Protein AF-A0A970H1U5-F1 (afdb_monomer_lite)

Foldseek 3Di:
DDQFDWDWDDDPFFTKIKFWFQDPPDQRIDIDIDTFGDPPPDDPVDDWDWDWDDPLQKIWIDIRNATFKMKGFADWDFDDDDSPPDPDGFIARQWMFIAGSVGHTPDIGRGGGHGRPDDDDDDDDDPDDDDDDDDDDDDDDDDDDDPDPDDDDDDDPDDDDDDDDDDDDDDDDDDDDDDPPVVVVVVVVVVVVVVVVVVVVVVVVVVVVD

Sequence (210 aa):
QGSSGIMVMPRADALRVAIKTYETDGINIGHRYYDFPYPEGFDISKFFNLKFVDDGEKVEIYLNNEKVSTITMSDPGTYDEELVFEEENYTYFKTAIIHDAEGNEMLKVENSRLNPESSQLAIGIRNKAVNIDNLAFTYEFEPTPTPDPTPTPSPTEEVKETEKPAATTALKSDDSGNSNLGIIIGIIAAGVVVCAAIIVLAVRATKKNQ

pLDDT: mean 77.61, std 20.7, range [29.91, 98.88]

Secondary structure (DSSP, 8-state):
--SSSEEEEE-SSEEEEEEEE--SSSSS-EEEEEEEEPPTT--TTS---EEEEE-SSEEEEEETTEEEEEEEEEEEE--SS--TT--S---EEEEEEEE-TT--EEEEESSB-B-SS--------SSS-----------PPPPPPPPPPPPPPPPPPP-PPPPPPPP------------TTHHHHHHHHHHHHHHHHHHHHHHHHHTT--

Structure (mmCIF, N/CA/C/O backbone):
data_AF-A0A970H1U5-F1
#
_entry.id   AF-A0A970H1U5-F1
#
loop_
_atom_site.group_PDB
_atom_site.id
_atom_site.type_symbol
_atom_site.label_atom_id
_atom_site.label_alt_id
_atom_site.label_comp_id
_atom_site.label_asym_id
_atom_site.label_entity_id
_atom_site.label_seq_id
_atom_site.pdbx_PDB_ins_code
_atom_site.Cartn_x
_atom_site.Cartn_y
_atom_site.Cartn_z
_atom_site.occupancy
_atom_site.B_iso_or_equiv
_atom_site.auth_seq_id
_atom_site.auth_comp_id
_atom_site.auth_asym_id
_atom_site.auth_atom_id
_atom_site.pdbx_PDB_model_num
ATOM 1 N N . GLN A 1 1 ? -9.003 -4.527 -13.555 1.00 40.72 1 GLN A N 1
ATOM 2 C CA . GLN A 1 1 ? -8.142 -3.330 -13.490 1.00 40.72 1 GLN A CA 1
ATOM 3 C C . GLN A 1 1 ? -7.328 -3.390 -12.210 1.00 40.72 1 GLN A C 1
ATOM 5 O O . GLN A 1 1 ? -7.874 -3.810 -11.194 1.00 40.72 1 GLN A O 1
ATOM 10 N N . GLY A 1 2 ? -6.036 -3.066 -12.305 1.00 59.41 2 GLY A N 1
ATOM 11 C CA . GLY A 1 2 ? -5.035 -3.168 -11.237 1.00 59.41 2 GLY A CA 1
ATOM 12 C C . GLY A 1 2 ? -3.911 -4.157 -11.573 1.00 59.41 2 GLY A C 1
ATOM 13 O O . GLY A 1 2 ? -3.784 -5.169 -10.880 1.00 59.41 2 GLY A O 1
ATOM 14 N N . SER A 1 3 ? -3.156 -3.911 -12.655 1.00 75.81 3 SER A N 1
ATOM 15 C CA . SER A 1 3 ? -1.947 -4.682 -13.014 1.00 75.81 3 SER A CA 1
ATOM 16 C C . SER A 1 3 ? -0.726 -4.312 -12.160 1.00 75.81 3 SER A C 1
ATOM 18 O O . SER A 1 3 ? 0.205 -5.103 -12.054 1.00 75.81 3 SER A O 1
ATOM 20 N N . SER A 1 4 ? -0.765 -3.155 -11.493 1.00 87.94 4 SER A N 1
ATOM 21 C CA . SER A 1 4 ? 0.304 -2.586 -10.669 1.00 87.94 4 SER A CA 1
ATOM 22 C C . SER A 1 4 ? -0.274 -1.965 -9.392 1.00 87.94 4 SER A C 1
ATOM 24 O O . SER A 1 4 ? -1.443 -1.566 -9.382 1.00 87.94 4 SER A O 1
ATOM 26 N N . GLY A 1 5 ? 0.520 -1.898 -8.322 1.00 92.62 5 GLY A N 1
ATOM 27 C CA . GLY A 1 5 ? 0.224 -1.102 -7.129 1.00 92.62 5 GLY A CA 1
ATOM 28 C C . GLY A 1 5 ? 0.228 -1.849 -5.792 1.00 92.62 5 GLY A C 1
ATOM 29 O O . GLY A 1 5 ? 0.443 -3.062 -5.700 1.00 92.62 5 GLY A O 1
ATOM 30 N N . ILE A 1 6 ? -0.029 -1.079 -4.737 1.00 95.50 6 ILE A N 1
ATOM 31 C CA . ILE A 1 6 ? -0.202 -1.549 -3.361 1.00 95.50 6 ILE A CA 1
ATOM 32 C C . ILE A 1 6 ? -1.699 -1.749 -3.112 1.00 95.50 6 ILE A C 1
ATOM 34 O O . ILE A 1 6 ? -2.525 -0.917 -3.485 1.00 95.50 6 ILE A O 1
ATOM 38 N N . MET A 1 7 ? -2.067 -2.854 -2.471 1.00 95.19 7 MET A N 1
ATOM 39 C CA . MET A 1 7 ? -3.437 -3.109 -2.033 1.00 95.19 7 MET A CA 1
ATOM 40 C C . MET A 1 7 ? -3.479 -3.199 -0.514 1.00 95.19 7 MET A C 1
ATOM 42 O O . MET A 1 7 ? -2.758 -3.995 0.084 1.00 95.19 7 MET A O 1
ATOM 46 N N . VAL A 1 8 ? -4.394 -2.452 0.097 1.00 96.38 8 VAL A N 1
ATOM 47 C CA . VAL A 1 8 ? -4.716 -2.590 1.518 1.00 96.38 8 VAL A CA 1
ATOM 48 C C . VAL A 1 8 ? -6.142 -3.093 1.656 1.00 96.38 8 VAL A C 1
ATOM 50 O O . VAL A 1 8 ? -7.074 -2.515 1.099 1.00 96.38 8 VAL A O 1
ATOM 53 N N . MET A 1 9 ? -6.313 -4.206 2.366 1.00 94.50 9 MET A N 1
ATOM 54 C CA . MET A 1 9 ? -7.595 -4.892 2.494 1.00 94.50 9 MET A CA 1
ATOM 55 C C . MET A 1 9 ? -7.898 -5.152 3.970 1.00 94.50 9 MET A C 1
ATOM 57 O O . MET A 1 9 ? -7.266 -6.019 4.577 1.00 94.50 9 MET A O 1
ATOM 61 N N . PRO A 1 10 ? -8.886 -4.457 4.553 1.00 93.50 10 PRO A N 1
ATOM 62 C CA . PRO A 1 10 ? -9.389 -4.811 5.870 1.00 93.50 10 PRO A CA 1
ATOM 63 C C . PRO A 1 10 ? -9.989 -6.228 5.865 1.00 93.50 10 PRO A C 1
ATOM 65 O O . PRO A 1 10 ? -10.765 -6.589 4.971 1.00 93.50 10 PRO A O 1
ATOM 68 N N . ARG A 1 11 ? -9.608 -7.050 6.846 1.00 92.62 11 ARG A N 1
ATOM 69 C CA . ARG A 1 11 ? -10.098 -8.420 7.071 1.00 92.62 11 ARG A CA 1
ATOM 70 C C . ARG A 1 11 ? -10.862 -8.470 8.397 1.00 92.62 11 ARG A C 1
ATOM 72 O O . ARG A 1 11 ? -11.074 -7.453 9.040 1.00 92.62 11 ARG A O 1
ATOM 79 N N . ALA A 1 12 ? -11.329 -9.650 8.797 1.00 91.38 12 ALA A N 1
ATOM 80 C CA . ALA A 1 12 ? -12.023 -9.788 10.078 1.00 91.38 12 ALA A CA 1
ATOM 81 C C . ALA A 1 12 ? -11.082 -9.575 11.280 1.00 91.38 12 ALA A C 1
ATOM 83 O O . ALA A 1 12 ? -11.519 -9.104 12.322 1.00 91.38 12 ALA A O 1
ATOM 84 N N . ASP A 1 13 ? -9.808 -9.922 11.116 1.00 93.69 13 ASP A N 1
ATOM 85 C CA . ASP A 1 13 ? -8.810 -10.077 12.175 1.00 93.69 13 ASP A CA 1
ATOM 86 C C . ASP A 1 13 ? -7.493 -9.327 11.908 1.00 93.69 13 ASP A C 1
ATOM 88 O O . ASP A 1 13 ? -6.654 -9.229 12.801 1.00 93.69 13 ASP A O 1
ATOM 92 N N . ALA A 1 14 ? -7.311 -8.782 10.704 1.00 97.12 14 ALA A N 1
ATOM 93 C CA . ALA A 1 14 ? -6.067 -8.146 10.290 1.00 97.12 14 ALA A CA 1
ATOM 94 C C . ALA A 1 14 ? -6.268 -7.079 9.206 1.00 97.12 14 ALA A C 1
ATOM 96 O O . ALA A 1 14 ? -7.221 -7.118 8.423 1.00 97.12 14 ALA A O 1
ATOM 97 N N . LEU A 1 15 ? -5.310 -6.163 9.093 1.00 97.69 15 LEU A N 1
ATOM 98 C CA . LEU A 1 15 ? -5.137 -5.323 7.917 1.00 97.69 15 LEU A CA 1
ATOM 99 C C . LEU A 1 15 ? -4.144 -6.002 6.969 1.00 97.69 15 LEU A C 1
ATOM 101 O O . LEU A 1 15 ? -2.948 -6.072 7.251 1.00 97.69 15 LEU A O 1
ATOM 105 N N . ARG A 1 16 ? -4.625 -6.496 5.826 1.00 98.25 16 ARG A N 1
ATOM 106 C CA . ARG A 1 16 ? -3.741 -7.052 4.798 1.00 98.25 16 ARG A CA 1
ATOM 107 C C . ARG A 1 16 ? -3.084 -5.929 4.018 1.00 98.25 16 ARG A C 1
ATOM 109 O O . ARG A 1 16 ? -3.795 -5.121 3.422 1.00 98.25 16 ARG A O 1
ATOM 116 N N . VAL A 1 17 ? -1.762 -5.958 3.929 1.00 98.50 17 VAL A N 1
ATOM 117 C CA . VAL A 1 17 ? -0.973 -5.118 3.024 1.00 98.50 17 VAL A CA 1
ATOM 118 C C . VAL A 1 17 ? -0.359 -6.025 1.968 1.00 98.50 17 VAL A C 1
ATOM 120 O O . VAL A 1 17 ? 0.332 -6.990 2.291 1.00 98.50 17 VAL A O 1
ATOM 123 N N . ALA A 1 18 ? -0.658 -5.763 0.699 1.00 97.69 18 ALA A N 1
ATOM 124 C CA . ALA A 1 18 ? -0.257 -6.604 -0.416 1.00 97.69 18 ALA A CA 1
ATOM 125 C C . ALA A 1 18 ? 0.428 -5.796 -1.518 1.00 97.69 18 ALA A C 1
ATOM 127 O O . ALA A 1 18 ? -0.025 -4.713 -1.883 1.00 97.69 18 ALA A O 1
ATOM 128 N N . ILE A 1 19 ? 1.477 -6.373 -2.091 1.00 97.31 19 ILE A N 1
ATOM 129 C CA . ILE A 1 19 ? 2.224 -5.841 -3.227 1.00 97.31 19 ILE A CA 1
ATOM 130 C C . ILE A 1 19 ? 1.846 -6.650 -4.462 1.00 97.31 19 ILE A C 1
ATOM 132 O O . ILE A 1 19 ? 1.887 -7.884 -4.428 1.00 97.31 19 ILE A O 1
ATOM 136 N N . LYS A 1 20 ? 1.458 -5.978 -5.550 1.00 93.88 20 LYS A N 1
ATOM 137 C CA . LYS A 1 20 ? 1.287 -6.633 -6.852 1.00 93.88 20 LYS A CA 1
ATOM 138 C C . LYS A 1 20 ? 2.616 -7.189 -7.335 1.00 93.88 20 LYS A C 1
ATOM 140 O O . LYS A 1 20 ? 3.643 -6.529 -7.213 1.00 93.88 20 LYS A O 1
ATOM 145 N N . THR A 1 21 ? 2.585 -8.388 -7.899 1.00 93.00 21 THR A N 1
ATOM 146 C CA . THR A 1 21 ? 3.780 -9.061 -8.410 1.00 93.00 21 THR A CA 1
ATOM 147 C C . THR A 1 21 ? 3.634 -9.412 -9.874 1.00 93.00 21 THR A C 1
ATOM 149 O O . THR A 1 21 ? 2.523 -9.590 -10.380 1.00 93.00 21 THR A O 1
ATOM 152 N N . TYR A 1 22 ? 4.772 -9.504 -10.547 1.00 90.06 22 TYR A N 1
ATOM 153 C CA . TYR A 1 22 ? 4.886 -10.120 -11.853 1.00 90.06 22 TYR A CA 1
ATOM 154 C C . TYR A 1 22 ? 5.128 -11.616 -11.655 1.00 90.06 22 TYR A C 1
ATOM 156 O O . TYR A 1 22 ? 6.114 -12.009 -11.035 1.00 90.06 22 TYR A O 1
ATOM 164 N N . GLU A 1 23 ? 4.236 -12.452 -12.166 1.00 85.38 23 GLU A N 1
ATOM 165 C CA . GLU A 1 23 ? 4.407 -13.910 -12.177 1.00 85.38 23 GLU A CA 1
ATOM 166 C C . GLU A 1 23 ? 4.409 -14.371 -13.638 1.00 85.38 23 GLU A C 1
ATOM 168 O O . GLU A 1 23 ? 3.878 -13.670 -14.487 1.00 85.38 23 GLU A O 1
ATOM 173 N N . THR A 1 24 ? 4.997 -15.514 -13.966 1.00 75.56 24 THR A N 1
ATOM 174 C CA . THR A 1 24 ? 5.024 -16.023 -15.353 1.00 75.56 24 THR A CA 1
ATOM 175 C C . THR A 1 24 ? 3.870 -16.989 -15.661 1.00 75.56 24 THR A C 1
ATOM 177 O O . THR A 1 24 ? 3.832 -17.605 -16.726 1.00 75.56 24 THR A O 1
ATOM 180 N N . ASP A 1 25 ? 2.909 -17.157 -14.742 1.00 61.12 25 ASP A N 1
ATOM 181 C CA . ASP A 1 25 ? 1.779 -18.080 -14.863 1.00 61.12 25 ASP A CA 1
ATOM 182 C C . ASP A 1 25 ? 0.444 -17.371 -15.190 1.00 61.12 25 ASP A C 1
ATOM 184 O O . ASP A 1 25 ? -0.305 -16.894 -14.338 1.00 61.12 25 ASP A O 1
ATOM 188 N N . GLY A 1 26 ? 0.072 -17.355 -16.473 1.00 62.28 26 GLY A N 1
ATOM 189 C CA . GLY A 1 26 ? -1.267 -16.949 -16.919 1.00 62.28 26 GLY A CA 1
ATOM 190 C C . GLY A 1 26 ? -1.374 -15.480 -17.338 1.00 62.28 26 GLY A C 1
ATOM 191 O O . GLY A 1 26 ? -1.013 -15.146 -18.457 1.00 62.28 26 GLY A O 1
ATOM 192 N N . ILE A 1 27 ? -1.953 -14.614 -16.495 1.00 64.56 27 ILE A N 1
ATOM 193 C CA . ILE A 1 27 ? -2.141 -13.169 -16.793 1.00 64.56 27 ILE A CA 1
ATOM 194 C C . ILE A 1 27 ? -0.994 -12.287 -16.269 1.00 64.56 27 ILE A C 1
ATOM 196 O O . ILE A 1 27 ? -1.146 -11.073 -16.169 1.00 64.56 27 ILE A O 1
ATOM 200 N N . ASN A 1 28 ? 0.108 -12.912 -15.863 1.00 74.94 28 ASN A N 1
ATOM 201 C CA . ASN A 1 28 ? 1.327 -12.325 -15.313 1.00 74.94 28 ASN A CA 1
ATOM 202 C C . ASN A 1 28 ? 1.158 -11.308 -14.168 1.00 74.94 28 ASN A C 1
ATOM 204 O O . ASN A 1 28 ? 1.939 -10.360 -14.016 1.00 74.94 28 ASN A O 1
ATOM 208 N N . ILE A 1 29 ? 0.106 -11.475 -13.361 1.00 82.50 29 ILE A N 1
ATOM 209 C CA . ILE A 1 29 ? -0.203 -10.590 -12.234 1.00 82.50 29 ILE A CA 1
ATOM 210 C C . ILE A 1 29 ? -0.574 -11.432 -11.017 1.00 82.50 29 ILE A C 1
ATOM 212 O O . ILE A 1 29 ? -1.653 -12.026 -10.951 1.00 82.50 29 ILE A O 1
ATOM 216 N N . GLY A 1 30 ? 0.299 -11.403 -10.020 1.00 89.56 30 GLY A N 1
ATOM 217 C CA . GLY A 1 30 ? 0.077 -11.970 -8.701 1.00 89.56 30 GLY A CA 1
ATOM 218 C C . GLY A 1 30 ? 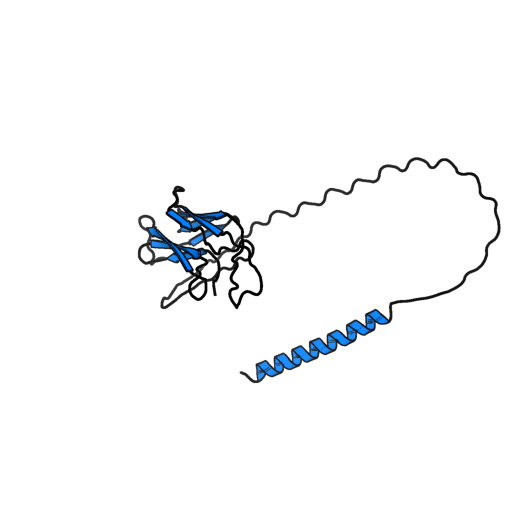-0.037 -10.897 -7.623 1.00 89.56 30 GLY A C 1
ATOM 219 O O . GLY A 1 30 ? -0.187 -9.697 -7.880 1.00 89.56 30 GLY A O 1
ATOM 220 N N . HIS A 1 31 ? 0.004 -11.349 -6.375 1.00 93.12 31 HIS A N 1
ATOM 221 C CA . HIS A 1 31 ? 0.341 -10.495 -5.246 1.00 93.12 31 HIS A CA 1
ATOM 222 C C . HIS A 1 31 ? 0.996 -11.322 -4.142 1.00 93.12 31 HIS A C 1
ATOM 224 O O . HIS A 1 31 ? 0.683 -12.500 -3.956 1.00 93.12 31 HIS A O 1
ATOM 230 N N . ARG A 1 32 ? 1.883 -10.689 -3.383 1.00 96.94 32 ARG A N 1
ATOM 231 C CA . ARG A 1 32 ? 2.390 -11.190 -2.101 1.00 96.94 32 ARG A CA 1
ATOM 232 C C . ARG A 1 32 ? 1.927 -10.237 -1.010 1.00 96.94 32 ARG A C 1
ATOM 234 O O . ARG A 1 32 ? 1.672 -9.068 -1.291 1.00 96.94 32 ARG A O 1
ATOM 241 N N . TYR A 1 33 ? 1.731 -10.732 0.203 1.00 98.25 33 TYR A N 1
ATOM 242 C CA . TYR A 1 33 ? 1.115 -9.933 1.255 1.00 98.25 33 TYR A CA 1
ATOM 243 C C . TYR A 1 33 ? 1.580 -10.337 2.644 1.00 98.25 33 TYR A C 1
ATOM 245 O O . TYR A 1 33 ? 1.995 -11.475 2.861 1.00 98.25 33 TYR A O 1
ATOM 253 N N . TYR A 1 34 ? 1.427 -9.404 3.574 1.00 98.69 34 TYR A N 1
ATOM 254 C CA . TYR A 1 34 ? 1.517 -9.641 5.004 1.00 98.69 34 TYR A CA 1
ATOM 255 C C . TYR A 1 34 ? 0.214 -9.183 5.674 1.00 98.69 34 TYR A C 1
ATOM 257 O O . TYR A 1 34 ? -0.384 -8.181 5.272 1.00 98.69 34 TYR A O 1
ATOM 265 N N . ASP A 1 35 ? -0.250 -9.949 6.660 1.00 98.56 35 ASP A N 1
ATOM 266 C CA . ASP A 1 35 ? -1.455 -9.649 7.434 1.00 98.56 35 ASP A CA 1
ATOM 267 C C . ASP A 1 35 ? -1.035 -9.077 8.793 1.00 98.56 35 ASP A C 1
ATOM 269 O O . ASP A 1 35 ? -0.530 -9.802 9.650 1.00 98.56 35 ASP A O 1
ATOM 273 N N . PHE A 1 36 ? -1.231 -7.772 8.990 1.00 98.38 36 PHE A N 1
ATOM 274 C CA . PHE A 1 36 ? -0.945 -7.118 10.264 1.00 98.38 36 PHE A CA 1
ATOM 275 C C . PHE A 1 36 ? -2.122 -7.297 11.221 1.00 98.38 36 PHE A C 1
ATOM 277 O O . PHE A 1 36 ? -3.242 -6.935 10.844 1.00 98.38 36 PHE A O 1
ATOM 284 N N . PRO A 1 37 ? -1.913 -7.807 12.448 1.00 97.00 37 PRO A N 1
ATOM 285 C CA . PRO A 1 37 ? -2.975 -7.814 13.443 1.00 97.00 37 PRO A CA 1
ATOM 286 C C . PRO A 1 37 ? -3.444 -6.381 13.690 1.00 97.00 37 PRO A C 1
ATOM 288 O O . PRO A 1 37 ? -2.657 -5.433 13.637 1.00 97.00 37 PRO A O 1
ATOM 291 N N . TYR A 1 38 ? -4.738 -6.214 13.942 1.00 96.31 38 TYR A N 1
ATOM 292 C CA . TYR A 1 38 ? -5.238 -4.897 14.302 1.00 96.31 38 TYR A CA 1
ATOM 293 C C . TYR A 1 38 ? -4.669 -4.432 15.654 1.00 96.31 38 TYR A C 1
ATOM 295 O O . TYR A 1 38 ? -4.477 -5.270 16.541 1.00 96.31 38 TYR A O 1
ATOM 303 N N . PRO A 1 39 ? -4.452 -3.115 15.840 1.00 92.06 39 PRO A N 1
ATOM 304 C CA . PRO A 1 39 ? -4.089 -2.558 17.137 1.00 92.06 39 PRO A CA 1
ATOM 305 C C . PRO A 1 39 ? -5.085 -2.934 18.235 1.00 92.06 39 PRO A C 1
ATOM 307 O O . PRO A 1 39 ? -6.266 -3.197 17.972 1.00 92.06 39 PRO A O 1
ATOM 310 N N . GLU A 1 40 ? -4.620 -2.935 19.483 1.00 91.62 40 GLU A N 1
ATOM 311 C CA . GLU A 1 40 ? -5.457 -3.291 20.626 1.00 91.62 40 GLU A CA 1
ATOM 312 C C . GLU A 1 40 ? -6.721 -2.414 20.690 1.00 91.62 40 GLU A C 1
ATOM 314 O O . GLU A 1 40 ? -6.673 -1.188 20.592 1.00 91.62 40 GLU A O 1
ATOM 319 N N . GLY A 1 41 ? -7.883 -3.055 20.841 1.00 91.12 41 GLY A N 1
ATOM 320 C CA . GLY A 1 41 ? -9.172 -2.364 20.935 1.00 91.12 41 GLY A CA 1
ATOM 321 C C . GLY A 1 41 ? -9.732 -1.838 19.608 1.00 91.12 41 GLY A C 1
ATOM 322 O O . GLY A 1 41 ? -10.800 -1.220 19.613 1.00 91.12 41 GLY A O 1
ATOM 323 N N . PHE A 1 42 ? -9.069 -2.091 18.477 1.00 95.00 42 PHE A N 1
ATOM 324 C CA . PHE A 1 42 ? -9.607 -1.745 17.166 1.00 95.00 42 PHE A CA 1
ATOM 325 C C . PHE A 1 42 ? -10.880 -2.545 16.849 1.00 95.00 42 PHE A C 1
ATOM 327 O O . PHE A 1 42 ? -10.945 -3.763 17.019 1.00 95.00 42 PHE A O 1
ATOM 334 N N . ASP A 1 43 ? -11.897 -1.848 16.345 1.00 93.50 43 ASP A N 1
ATOM 335 C CA . ASP A 1 43 ? -13.200 -2.413 16.006 1.00 93.50 43 ASP A CA 1
ATOM 336 C C . ASP A 1 43 ? -13.505 -2.155 14.529 1.00 93.50 43 ASP A C 1
ATOM 338 O O . ASP A 1 43 ? -13.924 -1.063 14.141 1.00 93.50 43 ASP A O 1
ATOM 342 N N . ILE A 1 44 ? -13.316 -3.190 13.707 1.00 91.94 44 ILE A N 1
ATOM 343 C CA . ILE A 1 44 ? -13.497 -3.128 12.252 1.00 91.94 44 ILE A CA 1
ATOM 344 C C . ILE A 1 44 ? -14.949 -2.846 11.823 1.00 91.94 44 ILE A C 1
ATOM 346 O O . ILE A 1 44 ? -15.202 -2.523 10.664 1.00 91.94 44 ILE A O 1
ATOM 350 N N . SER A 1 45 ? -15.921 -2.967 12.735 1.00 91.50 45 SER A N 1
ATOM 351 C CA . SER A 1 45 ? -17.329 -2.678 12.439 1.00 91.50 45 SER A CA 1
ATOM 352 C C . SER A 1 45 ? -17.676 -1.186 12.494 1.00 91.50 45 SER A C 1
ATOM 354 O O . SER A 1 45 ? -18.751 -0.787 12.041 1.00 91.50 45 SER A O 1
ATOM 356 N N . LYS A 1 46 ? -16.777 -0.354 13.033 1.00 94.12 46 LYS A N 1
ATOM 357 C CA . LYS A 1 46 ? -16.944 1.099 13.140 1.00 94.12 46 LYS A CA 1
ATOM 358 C C . LYS A 1 46 ? -16.249 1.820 11.991 1.00 94.12 46 LYS A C 1
ATOM 360 O O . LYS A 1 46 ? -15.365 1.275 11.341 1.00 94.12 46 LYS A O 1
ATOM 365 N N . PHE A 1 47 ? -16.628 3.077 11.765 1.00 95.62 47 PHE A N 1
ATOM 366 C CA . PHE A 1 47 ? -15.838 3.956 10.905 1.00 95.62 47 PHE A CA 1
ATOM 367 C C . PHE A 1 47 ? -14.434 4.132 11.492 1.00 95.62 47 PHE A C 1
ATOM 369 O O . PHE A 1 47 ? -14.280 4.395 12.685 1.00 95.62 47 PHE A O 1
ATOM 376 N N . PHE A 1 48 ? -13.430 4.011 10.633 1.00 95.81 48 PHE A N 1
ATOM 377 C CA . PHE A 1 48 ? -12.025 4.240 10.938 1.00 95.81 48 PHE A CA 1
ATOM 378 C C . PHE A 1 48 ? -11.393 5.039 9.799 1.00 95.81 48 PHE A C 1
ATOM 380 O O . PHE A 1 48 ? -11.882 5.007 8.668 1.00 95.81 48 PHE A O 1
ATOM 387 N N . ASN A 1 49 ? -10.296 5.735 10.088 1.00 96.56 49 ASN A N 1
ATOM 388 C CA . ASN A 1 49 ? -9.524 6.414 9.053 1.00 96.56 49 ASN A CA 1
ATOM 389 C C . ASN A 1 49 ? -8.433 5.481 8.534 1.00 96.56 49 ASN A C 1
ATOM 391 O O . ASN A 1 49 ? -7.752 4.821 9.314 1.00 96.56 49 ASN A O 1
ATOM 395 N N . LEU A 1 50 ? -8.245 5.447 7.222 1.00 96.62 50 LEU A N 1
ATOM 396 C CA . LEU A 1 50 ? -7.102 4.804 6.591 1.00 96.62 50 LEU A CA 1
ATOM 397 C C . LEU A 1 50 ? -6.346 5.885 5.830 1.00 96.62 50 LEU A C 1
ATOM 399 O O . LEU A 1 50 ? -6.928 6.552 4.976 1.00 96.62 50 LEU A O 1
ATOM 403 N N . LYS A 1 51 ? -5.074 6.084 6.168 1.00 96.62 51 LYS A N 1
ATOM 404 C CA . LYS A 1 51 ? -4.238 7.131 5.577 1.00 96.62 51 LYS A CA 1
ATOM 405 C C . LYS A 1 51 ? -2.977 6.522 4.985 1.00 96.62 51 LYS A C 1
ATOM 407 O O . LYS A 1 51 ? -2.354 5.663 5.604 1.00 96.62 51 LYS A O 1
ATOM 412 N N . PHE A 1 52 ? -2.607 7.036 3.821 1.00 96.25 52 PHE A N 1
ATOM 413 C CA . PHE A 1 52 ? -1.374 6.728 3.117 1.00 96.25 52 PHE A CA 1
ATOM 414 C C . PHE A 1 52 ? -0.547 8.005 3.024 1.00 96.25 52 PHE A C 1
ATOM 416 O O . PHE A 1 52 ? -1.095 9.061 2.707 1.00 96.25 52 PHE A O 1
ATOM 423 N N . VAL A 1 53 ? 0.742 7.910 3.327 1.00 95.38 53 VAL A N 1
ATOM 424 C CA . VAL A 1 53 ? 1.720 8.973 3.081 1.00 95.38 53 VAL A CA 1
ATOM 425 C C . VAL A 1 53 ? 2.765 8.384 2.152 1.00 95.38 53 VAL A C 1
ATOM 427 O O . VAL A 1 53 ? 3.453 7.448 2.541 1.00 95.38 53 VAL A O 1
ATOM 430 N N . ASP A 1 54 ? 2.814 8.877 0.922 1.00 93.38 54 ASP A N 1
ATOM 431 C CA . ASP A 1 54 ? 3.645 8.347 -0.157 1.00 93.38 54 ASP A CA 1
ATOM 432 C C . ASP A 1 54 ? 4.609 9.443 -0.617 1.00 93.38 54 ASP A C 1
ATOM 434 O O . ASP A 1 54 ? 4.161 10.528 -0.993 1.00 93.38 54 ASP A O 1
ATOM 438 N N . ASP A 1 55 ? 5.912 9.175 -0.533 1.00 92.44 55 ASP A N 1
ATOM 439 C CA . ASP A 1 55 ? 6.971 10.074 -1.010 1.00 92.44 55 ASP A CA 1
ATOM 440 C C . ASP A 1 55 ? 7.584 9.628 -2.354 1.00 92.44 55 ASP A C 1
ATOM 442 O O . ASP A 1 55 ? 8.578 10.195 -2.802 1.00 92.44 55 ASP A O 1
ATOM 446 N N . GLY A 1 56 ? 6.979 8.633 -3.012 1.00 91.12 56 GLY A N 1
ATOM 447 C CA . GLY A 1 56 ? 7.399 8.074 -4.297 1.00 91.12 56 GLY A CA 1
ATOM 448 C C . GLY A 1 56 ? 8.254 6.813 -4.175 1.00 91.12 56 GLY A C 1
ATOM 449 O O . GLY A 1 56 ? 8.165 5.937 -5.032 1.00 91.12 56 GLY A O 1
ATOM 450 N N . GLU A 1 57 ? 9.033 6.668 -3.101 1.00 94.75 57 GLU A N 1
ATOM 451 C CA . GLU A 1 57 ? 9.864 5.477 -2.838 1.00 94.75 57 GLU A CA 1
ATOM 452 C C . GLU A 1 57 ? 9.475 4.771 -1.533 1.00 94.75 57 GLU A C 1
ATOM 454 O O . GLU A 1 57 ? 9.797 3.598 -1.318 1.00 94.75 57 GLU A O 1
ATOM 459 N N . LYS A 1 58 ? 8.744 5.458 -0.657 1.00 96.88 58 LYS A N 1
ATOM 460 C CA . LYS A 1 58 ? 8.277 4.960 0.627 1.00 96.88 58 LYS A CA 1
ATOM 461 C C . LYS A 1 58 ? 6.811 5.318 0.838 1.00 96.88 58 LYS A C 1
ATOM 463 O O . LYS A 1 58 ? 6.415 6.476 0.751 1.00 96.88 58 LYS A O 1
ATOM 468 N N . VAL A 1 59 ? 6.027 4.316 1.232 1.00 97.62 59 VAL A N 1
ATOM 469 C CA . VAL A 1 59 ? 4.619 4.476 1.611 1.00 97.62 59 VAL A CA 1
ATOM 470 C C . VAL A 1 59 ? 4.424 4.114 3.074 1.00 97.62 59 VAL A C 1
ATOM 472 O O . VAL A 1 59 ? 4.669 2.981 3.480 1.00 97.62 59 VAL A O 1
ATOM 475 N N . GLU A 1 60 ? 3.931 5.045 3.878 1.00 98.38 60 GLU A N 1
ATOM 476 C CA . GLU A 1 60 ? 3.496 4.791 5.249 1.00 98.38 60 GLU A CA 1
ATOM 477 C C . GLU A 1 60 ? 1.977 4.622 5.311 1.00 98.38 60 GLU A C 1
ATOM 479 O O . GLU A 1 60 ? 1.217 5.424 4.764 1.00 98.38 60 GLU A O 1
ATOM 484 N N . ILE A 1 61 ? 1.530 3.575 6.004 1.00 98.50 61 ILE A N 1
ATOM 485 C CA . ILE A 1 61 ? 0.120 3.212 6.140 1.00 98.50 61 ILE A CA 1
ATOM 486 C C . ILE A 1 61 ? -0.286 3.384 7.599 1.00 98.50 61 ILE A C 1
ATOM 488 O O . ILE A 1 61 ? 0.302 2.780 8.500 1.00 98.50 61 ILE A O 1
ATOM 492 N N . TYR A 1 62 ? -1.329 4.177 7.822 1.00 97.88 62 TYR A N 1
ATOM 493 C CA . TYR A 1 62 ? -1.870 4.460 9.145 1.00 97.88 62 TYR A CA 1
ATOM 494 C C . TYR A 1 62 ? -3.318 4.012 9.251 1.00 97.88 62 TYR A C 1
ATOM 496 O O . TYR A 1 62 ? -4.133 4.294 8.368 1.00 97.88 62 TYR A O 1
ATOM 504 N N . LEU A 1 63 ? -3.642 3.396 10.382 1.00 97.12 63 LEU A N 1
ATOM 505 C CA . LEU A 1 63 ? -5.001 3.088 10.789 1.00 97.12 63 LEU A CA 1
ATOM 506 C C . LEU A 1 63 ? -5.380 4.028 11.933 1.00 97.12 63 LEU A C 1
ATOM 508 O O . LEU A 1 63 ? -4.748 4.056 12.987 1.00 97.12 63 LEU A O 1
ATOM 512 N N . ASN A 1 64 ? -6.395 4.853 11.702 1.00 94.06 64 ASN A N 1
ATOM 513 C CA . ASN A 1 64 ? -6.667 6.060 12.470 1.00 94.06 64 ASN A CA 1
ATOM 514 C C . ASN A 1 64 ? -5.438 6.984 12.491 1.00 94.06 64 ASN A C 1
ATOM 516 O O . ASN A 1 64 ? -5.146 7.633 11.489 1.00 94.06 64 ASN A O 1
ATOM 520 N N . ASN A 1 65 ? -4.713 7.012 13.609 1.00 92.50 65 ASN A N 1
ATOM 521 C CA . ASN A 1 65 ? -3.488 7.794 13.792 1.00 92.50 65 ASN A CA 1
ATOM 522 C C . ASN A 1 65 ? -2.286 6.917 14.171 1.00 92.50 65 ASN A C 1
ATOM 524 O O . ASN A 1 65 ? -1.223 7.445 14.488 1.00 92.50 65 ASN A O 1
ATOM 528 N N . GLU A 1 66 ? -2.447 5.597 14.151 1.00 95.69 66 GLU A N 1
ATOM 529 C CA . GLU A 1 66 ? -1.398 4.645 14.489 1.00 95.69 66 GLU A CA 1
ATOM 530 C C . GLU A 1 66 ? -0.765 4.116 13.207 1.00 95.69 66 GLU A C 1
ATOM 532 O O . GLU A 1 66 ? -1.469 3.706 12.277 1.00 95.69 66 GLU A O 1
ATOM 537 N N . LYS A 1 67 ? 0.566 4.178 13.126 1.00 97.50 67 LYS A N 1
ATOM 538 C CA . LYS A 1 67 ? 1.294 3.629 11.983 1.00 97.50 67 LYS A CA 1
ATOM 539 C C . LYS A 1 67 ? 1.231 2.110 12.068 1.00 97.50 67 LYS A C 1
ATOM 541 O O . LYS A 1 67 ? 1.580 1.555 13.098 1.00 97.50 67 LYS A O 1
ATOM 546 N N . VAL A 1 68 ? 0.803 1.462 10.991 1.00 98.00 68 VAL A N 1
ATOM 547 C CA . VAL A 1 68 ? 0.713 -0.004 10.911 1.00 98.00 68 VAL A CA 1
ATOM 548 C C . VAL A 1 68 ? 1.883 -0.578 10.124 1.00 98.00 68 VAL A C 1
ATOM 550 O O . VAL A 1 68 ? 2.404 -1.631 10.472 1.00 98.00 68 VAL A O 1
ATOM 553 N N . SER A 1 69 ? 2.286 0.094 9.045 1.00 98.62 69 SER A N 1
ATOM 554 C CA . SER A 1 69 ? 3.314 -0.426 8.150 1.00 98.62 69 SER A CA 1
ATOM 555 C C . SER A 1 69 ? 4.013 0.686 7.381 1.00 98.62 69 SER A C 1
ATOM 557 O O . SER A 1 69 ? 3.427 1.738 7.109 1.00 98.62 69 SER A O 1
ATOM 559 N N . THR A 1 70 ? 5.255 0.412 6.998 1.00 98.75 70 THR A N 1
ATOM 560 C CA . THR A 1 70 ? 6.010 1.187 6.017 1.00 98.75 70 THR A CA 1
ATOM 561 C C . THR A 1 70 ? 6.433 0.261 4.880 1.00 98.75 70 THR A C 1
ATOM 563 O O . THR A 1 70 ? 7.034 -0.782 5.117 1.00 98.75 70 THR A O 1
ATOM 566 N N . ILE A 1 71 ? 6.159 0.64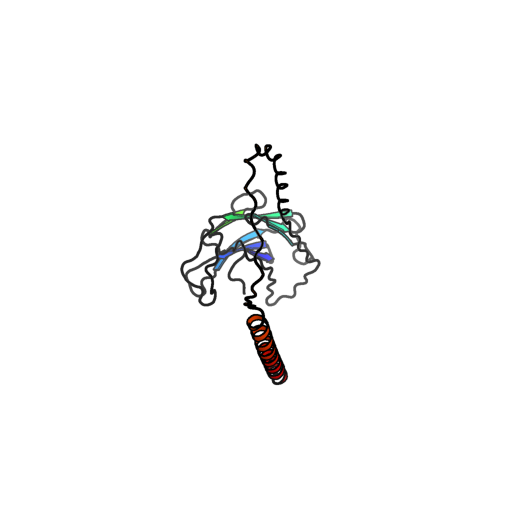0 3.637 1.00 98.75 71 ILE A N 1
ATOM 567 C CA . ILE A 1 71 ? 6.646 -0.046 2.440 1.00 98.75 71 ILE A CA 1
ATOM 568 C C . ILE A 1 71 ? 7.784 0.786 1.866 1.00 98.75 71 ILE A C 1
ATOM 570 O O . ILE A 1 71 ? 7.590 1.975 1.645 1.00 98.75 71 ILE A O 1
ATOM 574 N N . THR A 1 72 ? 8.940 0.183 1.606 1.00 98.62 72 THR A N 1
ATOM 575 C CA . THR A 1 72 ? 9.997 0.807 0.796 1.00 98.62 72 THR A CA 1
ATOM 576 C C . THR A 1 72 ? 10.083 0.123 -0.557 1.00 98.62 72 THR A C 1
ATOM 578 O O . THR A 1 72 ? 9.832 -1.078 -0.672 1.00 98.62 72 THR A O 1
ATOM 581 N N . MET A 1 73 ? 10.409 0.895 -1.584 1.00 98.06 73 MET A N 1
ATOM 582 C CA . MET A 1 73 ? 10.417 0.480 -2.979 1.00 98.06 73 MET A CA 1
ATOM 583 C C . MET A 1 73 ? 11.751 0.881 -3.602 1.00 98.06 73 MET A C 1
ATOM 585 O O . MET A 1 73 ? 12.278 1.954 -3.325 1.00 98.06 73 MET A O 1
ATOM 589 N N . SER A 1 74 ? 12.340 -0.007 -4.394 1.00 97.94 74 SER A N 1
ATOM 590 C CA . SER A 1 74 ? 13.641 0.220 -5.021 1.00 97.94 74 SER A CA 1
ATOM 591 C C . SER A 1 74 ? 13.820 -0.660 -6.259 1.00 97.94 74 SER A C 1
ATOM 593 O O . SER A 1 74 ? 12.909 -1.391 -6.658 1.00 97.94 74 SER A O 1
ATOM 595 N N . ASP A 1 75 ? 15.003 -0.574 -6.871 1.00 97.00 75 ASP A N 1
ATOM 596 C CA . ASP A 1 75 ? 15.390 -1.357 -8.049 1.00 97.00 75 ASP A CA 1
ATOM 597 C C . ASP A 1 75 ? 14.444 -1.124 -9.245 1.00 97.00 75 ASP A C 1
ATOM 599 O O . ASP A 1 75 ? 13.635 -1.991 -9.584 1.00 97.00 75 ASP A O 1
ATOM 603 N N . PRO A 1 76 ? 14.467 0.080 -9.854 1.00 94.88 76 PRO A N 1
ATOM 604 C CA . PRO A 1 76 ? 13.628 0.377 -11.005 1.00 94.88 76 PRO A CA 1
ATOM 605 C C . PRO A 1 76 ? 14.038 -0.471 -12.216 1.00 94.88 76 PRO A C 1
ATOM 607 O O . PRO A 1 76 ? 15.212 -0.548 -12.575 1.00 94.88 76 PRO A O 1
ATOM 610 N N . GLY A 1 77 ? 13.063 -1.063 -12.900 1.00 91.88 77 GLY A N 1
ATOM 611 C CA . GLY A 1 77 ? 13.301 -1.811 -14.129 1.00 91.88 77 GLY A CA 1
ATOM 612 C C . GLY A 1 77 ? 12.021 -2.246 -14.835 1.00 91.88 77 GLY A C 1
ATOM 613 O O . GLY A 1 77 ? 10.915 -1.892 -14.436 1.00 91.88 77 GLY A O 1
ATOM 614 N N . THR A 1 78 ? 12.178 -3.028 -15.898 1.00 88.62 78 THR A N 1
ATOM 615 C CA . THR A 1 78 ? 11.080 -3.537 -16.731 1.00 88.62 78 THR A CA 1
ATOM 616 C C . THR A 1 78 ? 10.928 -5.058 -16.586 1.00 88.62 78 THR A C 1
ATOM 618 O O . THR A 1 78 ? 11.771 -5.739 -15.980 1.00 88.62 78 THR A O 1
ATOM 621 N N . TYR A 1 79 ? 9.831 -5.593 -17.127 1.00 85.31 79 TYR A N 1
ATOM 622 C CA . TYR A 1 79 ? 9.610 -7.028 -17.324 1.00 85.31 79 TYR A CA 1
ATOM 623 C C . TYR A 1 79 ? 9.521 -7.314 -18.825 1.00 85.31 79 TYR A C 1
ATOM 625 O O . TYR A 1 79 ? 8.888 -6.551 -19.546 1.00 85.31 79 TYR A O 1
ATOM 633 N N . ASP A 1 80 ? 10.178 -8.385 -19.276 1.00 73.94 80 ASP A N 1
ATOM 634 C CA . ASP A 1 80 ? 10.414 -8.643 -20.704 1.00 73.94 80 ASP A CA 1
ATOM 635 C C . ASP A 1 80 ? 9.206 -9.242 -21.444 1.00 73.94 80 ASP A C 1
ATOM 637 O O . ASP A 1 80 ? 9.167 -9.187 -22.672 1.00 73.94 80 ASP A O 1
ATOM 641 N N . GLU A 1 81 ? 8.225 -9.826 -20.743 1.00 64.38 81 GLU A N 1
ATOM 642 C CA . GLU A 1 81 ? 7.049 -10.410 -21.401 1.00 64.38 81 GLU A CA 1
ATOM 643 C C . GLU A 1 81 ? 5.879 -9.421 -21.369 1.00 64.38 81 GLU A C 1
ATOM 645 O O . GLU A 1 81 ? 5.301 -9.125 -20.318 1.00 64.38 81 GLU A O 1
ATOM 650 N N . GLU A 1 82 ? 5.548 -8.921 -22.561 1.00 52.44 82 GLU A N 1
ATOM 651 C CA . GLU A 1 82 ? 4.387 -8.085 -22.839 1.00 52.44 82 GLU A CA 1
ATOM 652 C C . GLU A 1 82 ? 3.137 -8.698 -22.195 1.00 52.44 82 GLU A C 1
ATOM 654 O O . GLU A 1 82 ? 2.661 -9.773 -22.579 1.00 52.44 82 GLU A O 1
ATOM 659 N N . LEU A 1 83 ? 2.528 -7.979 -21.249 1.00 56.19 83 LEU A N 1
ATOM 660 C CA . LEU A 1 83 ? 1.089 -8.123 -21.116 1.00 56.19 83 LEU A CA 1
ATOM 661 C C . LEU A 1 83 ? 0.509 -7.708 -22.466 1.00 56.19 83 LEU A C 1
ATOM 663 O O . LEU A 1 83 ? 0.705 -6.575 -22.885 1.00 56.19 83 LEU A O 1
ATOM 667 N N . VAL A 1 84 ? -0.259 -8.591 -23.104 1.00 52.38 84 VAL A N 1
ATOM 668 C CA . VAL A 1 84 ? -0.914 -8.401 -24.422 1.00 52.38 84 VAL A CA 1
ATOM 669 C C . VAL A 1 84 ? -1.823 -7.145 -24.495 1.00 52.38 84 VAL A C 1
ATOM 671 O O . VAL A 1 84 ? -2.470 -6.885 -25.503 1.00 52.38 84 VAL A O 1
ATOM 674 N N . PHE A 1 85 ? -1.908 -6.366 -23.414 1.00 54.25 85 PHE A N 1
ATOM 675 C CA . PHE A 1 85 ? -2.759 -5.197 -23.230 1.00 54.25 85 PHE A CA 1
ATOM 676 C C . PHE A 1 85 ? -1.999 -3.920 -22.826 1.00 54.25 85 PHE A C 1
ATOM 678 O O . PHE A 1 85 ? -2.651 -2.892 -22.657 1.00 54.25 85 PHE A O 1
ATOM 685 N N . GLU A 1 86 ? -0.678 -3.962 -22.626 1.00 58.12 86 GLU A N 1
ATOM 686 C CA . GLU A 1 86 ? 0.130 -2.780 -22.292 1.00 58.12 86 GLU A CA 1
ATOM 687 C C . GLU A 1 86 ? 1.000 -2.432 -23.514 1.00 58.12 86 GLU A C 1
ATOM 689 O O . GLU A 1 86 ? 1.948 -3.139 -23.830 1.00 58.12 86 GLU A O 1
ATOM 694 N N . GLU A 1 87 ? 0.632 -1.371 -24.244 1.00 52.25 87 GLU A N 1
ATOM 695 C CA . GLU A 1 87 ? 1.349 -0.892 -25.446 1.00 52.25 87 GLU A CA 1
ATOM 696 C C . GLU A 1 87 ? 2.714 -0.246 -25.116 1.00 52.25 87 GLU A C 1
ATOM 698 O O . GLU A 1 87 ? 3.482 0.080 -26.021 1.00 52.25 87 GLU A O 1
ATOM 703 N N . GLU A 1 88 ? 3.030 -0.066 -23.828 1.00 60.69 88 GLU A N 1
ATOM 704 C CA . GLU A 1 88 ? 4.226 0.620 -23.337 1.00 60.69 88 GLU A CA 1
ATOM 705 C C . GLU A 1 88 ? 4.993 -0.231 -22.313 1.00 60.69 88 GLU A C 1
ATOM 707 O O . GLU A 1 88 ? 4.415 -0.836 -21.407 1.00 60.69 88 GLU A O 1
ATOM 712 N N . ASN A 1 89 ? 6.326 -0.222 -22.421 1.00 68.81 89 ASN A N 1
ATOM 713 C CA . ASN A 1 89 ? 7.219 -0.783 -21.410 1.00 68.81 89 ASN A CA 1
ATOM 714 C C . ASN A 1 89 ? 7.228 0.121 -20.175 1.00 68.81 89 ASN A C 1
ATOM 716 O O . ASN A 1 89 ? 8.030 1.049 -20.073 1.00 68.81 89 ASN A O 1
ATOM 720 N N . TYR A 1 90 ? 6.334 -0.151 -19.231 1.00 80.00 90 TYR A N 1
ATOM 721 C CA . TYR A 1 90 ? 6.324 0.538 -17.949 1.00 80.00 90 TYR A CA 1
ATOM 722 C C . TYR A 1 90 ? 7.557 0.185 -17.108 1.00 80.00 90 TYR A C 1
ATOM 724 O O . TYR A 1 90 ? 7.925 -0.984 -16.969 1.00 80.00 90 TYR A O 1
ATOM 732 N N . THR A 1 91 ? 8.147 1.202 -16.482 1.00 88.56 91 THR A N 1
ATOM 733 C CA . THR A 1 91 ? 9.103 1.014 -15.386 1.00 88.56 91 THR A CA 1
ATOM 734 C C . THR A 1 91 ? 8.350 0.639 -14.113 1.00 88.56 91 THR A C 1
ATOM 736 O O . THR A 1 91 ? 7.267 1.156 -13.831 1.00 88.56 91 THR A O 1
ATOM 739 N N . TYR A 1 92 ? 8.936 -0.252 -13.324 1.00 92.31 92 TYR A N 1
ATOM 740 C CA . TYR A 1 92 ? 8.430 -0.685 -12.030 1.00 92.31 92 TYR A CA 1
ATOM 741 C C . TYR A 1 92 ? 9.561 -0.703 -11.005 1.00 92.31 92 TYR A C 1
ATOM 743 O O . TYR A 1 92 ? 10.675 -1.093 -11.341 1.00 92.31 92 TYR A O 1
ATOM 751 N N . PHE A 1 93 ? 9.274 -0.385 -9.743 1.00 95.75 93 PHE A N 1
ATOM 752 C CA . PHE A 1 93 ? 10.117 -0.842 -8.639 1.00 95.75 93 PHE A CA 1
ATOM 753 C C . PHE A 1 93 ? 9.992 -2.360 -8.542 1.00 95.75 93 PHE A C 1
ATOM 755 O O . PHE A 1 93 ? 8.889 -2.874 -8.315 1.00 95.75 93 PHE A O 1
ATOM 762 N N . LYS A 1 94 ? 11.095 -3.080 -8.757 1.00 95.44 94 LYS A N 1
ATOM 763 C CA . LYS A 1 94 ? 11.132 -4.550 -8.753 1.00 95.44 94 LYS A CA 1
ATOM 764 C C . LYS A 1 94 ? 11.325 -5.115 -7.355 1.00 95.44 94 LYS A C 1
ATOM 766 O O . LYS A 1 94 ? 10.875 -6.230 -7.094 1.00 95.44 94 LYS A O 1
ATOM 771 N N . THR A 1 95 ? 11.924 -4.332 -6.461 1.00 98.25 95 THR A N 1
ATOM 772 C CA . THR A 1 95 ? 12.030 -4.672 -5.046 1.00 98.25 95 THR A CA 1
ATOM 773 C C . THR A 1 95 ? 11.066 -3.827 -4.222 1.00 98.25 95 THR A C 1
ATOM 775 O O . THR A 1 95 ? 11.073 -2.600 -4.299 1.00 98.25 95 THR A O 1
ATOM 778 N N . ALA A 1 96 ? 10.272 -4.485 -3.382 1.00 98.44 96 ALA A N 1
ATOM 779 C CA . ALA A 1 96 ? 9.457 -3.851 -2.359 1.00 98.44 96 ALA A CA 1
ATOM 780 C C . ALA A 1 96 ? 9.605 -4.595 -1.030 1.00 98.44 96 ALA A C 1
ATOM 782 O O . ALA A 1 96 ? 9.599 -5.828 -0.995 1.00 98.44 96 ALA A O 1
ATOM 783 N N . ILE A 1 97 ? 9.711 -3.852 0.067 1.00 98.81 97 ILE A N 1
ATOM 784 C CA . ILE A 1 97 ? 9.847 -4.414 1.411 1.00 98.81 97 ILE A CA 1
ATOM 785 C C . ILE A 1 97 ? 8.752 -3.838 2.299 1.00 98.81 97 ILE A C 1
ATOM 787 O O . ILE A 1 97 ? 8.679 -2.628 2.502 1.00 98.81 97 ILE A O 1
ATOM 791 N N . ILE A 1 98 ? 7.901 -4.713 2.829 1.00 98.88 98 ILE A N 1
ATOM 792 C CA . ILE A 1 98 ? 6.911 -4.374 3.847 1.00 98.88 98 ILE A CA 1
ATOM 793 C C . ILE A 1 98 ? 7.588 -4.465 5.214 1.00 98.88 98 ILE A C 1
ATOM 795 O O . ILE A 1 98 ? 8.057 -5.538 5.601 1.00 98.88 98 ILE A O 1
ATOM 799 N N . HIS A 1 99 ? 7.566 -3.365 5.956 1.00 98.81 99 HIS A N 1
ATOM 800 C CA . HIS A 1 99 ? 7.997 -3.285 7.345 1.00 98.81 99 HIS A CA 1
ATOM 801 C C . HIS A 1 99 ? 6.798 -3.134 8.285 1.00 98.81 99 HIS A C 1
ATOM 803 O O . HIS A 1 99 ? 5.752 -2.607 7.882 1.00 98.81 99 HIS A O 1
ATOM 809 N N . ASP A 1 100 ? 6.950 -3.568 9.534 1.00 98.38 100 ASP A N 1
ATOM 810 C CA . ASP A 1 100 ? 6.033 -3.214 10.620 1.00 98.38 100 ASP A CA 1
ATOM 811 C C . ASP A 1 100 ? 6.216 -1.752 11.073 1.00 98.38 100 ASP A C 1
ATOM 813 O O . ASP A 1 100 ? 6.949 -0.966 10.459 1.00 98.38 100 ASP A O 1
ATOM 817 N N . ALA A 1 101 ? 5.492 -1.349 12.118 1.00 97.00 101 ALA A N 1
ATOM 818 C CA . ALA A 1 101 ? 5.521 0.018 12.626 1.00 97.00 101 ALA A CA 1
ATOM 819 C C . ALA A 1 101 ? 6.890 0.393 13.226 1.00 97.00 101 ALA A C 1
ATOM 821 O O . ALA A 1 101 ? 7.312 1.554 13.130 1.00 97.00 101 ALA A O 1
ATOM 822 N N . GLU A 1 102 ? 7.572 -0.594 13.808 1.00 97.56 102 GLU A N 1
ATOM 823 C CA . GLU A 1 102 ? 8.890 -0.520 14.433 1.00 97.56 102 GLU A CA 1
ATOM 824 C C . GLU A 1 102 ? 10.037 -0.516 13.410 1.00 97.56 102 GLU A C 1
ATOM 826 O O . GLU A 1 102 ? 11.152 -0.109 13.743 1.00 97.56 102 GLU A O 1
ATOM 831 N N . GLY A 1 103 ? 9.763 -0.912 12.165 1.00 97.88 103 GLY A N 1
ATOM 832 C CA . GLY A 1 103 ? 10.725 -0.950 11.066 1.00 97.88 103 GLY A CA 1
ATOM 833 C C . GLY A 1 103 ? 11.363 -2.320 10.831 1.00 97.88 103 GLY A C 1
ATOM 834 O O . GLY A 1 1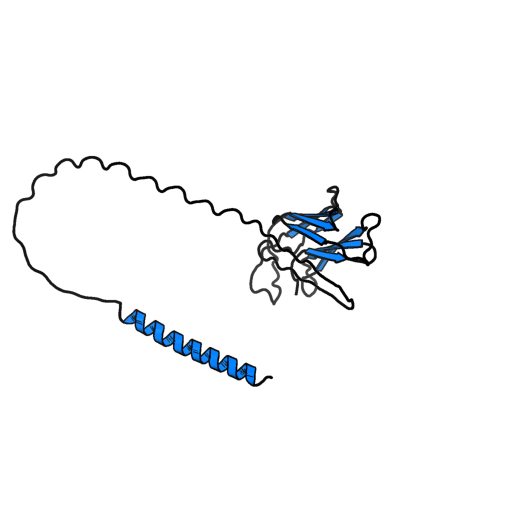03 ? 12.344 -2.402 10.094 1.00 97.88 103 GLY A O 1
ATOM 835 N N . ASN A 1 104 ? 10.841 -3.395 11.424 1.00 98.56 104 ASN A N 1
ATOM 836 C CA . ASN A 1 104 ? 11.284 -4.752 11.121 1.00 98.56 104 ASN A CA 1
ATOM 837 C C . ASN A 1 104 ? 10.736 -5.196 9.764 1.00 98.56 104 ASN A C 1
ATOM 839 O O . ASN A 1 104 ? 9.581 -4.939 9.434 1.00 98.56 104 ASN A O 1
ATOM 843 N N . GLU A 1 105 ? 11.555 -5.899 8.986 1.00 98.62 105 GLU A N 1
ATOM 844 C CA . GLU A 1 105 ? 11.139 -6.490 7.716 1.00 98.62 105 GLU A CA 1
ATOM 845 C C . GLU A 1 105 ? 10.165 -7.653 7.949 1.00 98.62 105 GLU A C 1
ATOM 847 O O . GLU A 1 105 ? 10.506 -8.654 8.579 1.00 98.62 105 GLU A O 1
ATOM 852 N N . MET A 1 106 ? 8.960 -7.534 7.392 1.00 98.69 106 MET A N 1
ATOM 853 C CA . MET A 1 106 ? 7.908 -8.553 7.483 1.00 98.69 106 MET A CA 1
ATOM 854 C C . MET A 1 106 ? 7.785 -9.367 6.199 1.00 98.69 106 MET A C 1
ATOM 856 O O . MET A 1 106 ? 7.441 -10.550 6.233 1.00 98.69 106 MET A O 1
ATOM 860 N N . LEU A 1 107 ? 8.038 -8.728 5.054 1.00 98.69 107 LEU A N 1
ATOM 861 C CA . LEU A 1 107 ? 7.998 -9.366 3.746 1.00 98.69 107 LEU A CA 1
ATOM 862 C C . LEU A 1 107 ? 8.849 -8.595 2.739 1.00 98.69 107 LEU A C 1
ATOM 864 O O . LEU A 1 107 ? 8.576 -7.429 2.464 1.00 98.69 107 LEU A O 1
ATOM 868 N N . LYS A 1 108 ? 9.786 -9.291 2.098 1.00 98.62 108 LYS A N 1
ATOM 869 C CA . LYS A 1 108 ? 10.484 -8.820 0.902 1.00 98.62 108 LYS A CA 1
ATOM 870 C C . LYS A 1 108 ? 9.886 -9.438 -0.360 1.00 98.62 108 LYS A C 1
ATOM 872 O O . LYS A 1 108 ? 9.600 -10.634 -0.409 1.00 98.62 108 LYS A O 1
ATOM 877 N N . VAL A 1 109 ? 9.710 -8.614 -1.385 1.00 98.31 109 VAL A N 1
ATOM 878 C CA . VAL A 1 109 ? 9.200 -8.978 -2.710 1.00 98.31 109 VAL A CA 1
ATOM 879 C C . VAL A 1 109 ? 10.206 -8.491 -3.746 1.00 98.31 109 VAL A C 1
ATOM 881 O O . VAL A 1 109 ? 10.490 -7.303 -3.786 1.00 98.31 109 VAL A O 1
ATOM 884 N N . GLU A 1 110 ? 10.744 -9.391 -4.570 1.00 97.12 110 GLU A N 1
ATOM 885 C CA . GLU A 1 110 ? 11.808 -9.085 -5.556 1.00 97.12 110 GLU A CA 1
ATOM 886 C C . GLU A 1 110 ? 11.306 -9.123 -7.013 1.00 97.12 110 GLU A C 1
ATOM 888 O O . GLU A 1 110 ? 12.074 -9.037 -7.969 1.00 97.12 110 GLU A O 1
ATOM 893 N N . ASN A 1 111 ? 9.994 -9.275 -7.183 1.00 94.56 111 ASN A N 1
ATOM 894 C CA . ASN A 1 111 ? 9.288 -9.258 -8.460 1.00 94.56 111 ASN A CA 1
ATOM 895 C C . ASN A 1 111 ? 8.053 -8.342 -8.402 1.00 94.56 111 ASN A C 1
ATOM 897 O O . ASN A 1 111 ? 6.986 -8.679 -8.925 1.00 94.56 111 ASN A O 1
ATOM 901 N N . SER A 1 112 ? 8.154 -7.202 -7.716 1.00 94.75 112 SER A N 1
ATOM 902 C CA . SER A 1 112 ? 7.022 -6.289 -7.563 1.00 94.75 112 SER A CA 1
ATOM 903 C C . SER A 1 112 ? 6.652 -5.573 -8.865 1.00 94.75 112 SER A C 1
ATOM 905 O O . SER A 1 112 ? 7.480 -5.322 -9.740 1.00 94.75 112 SER A O 1
ATOM 907 N N . ARG A 1 113 ? 5.367 -5.241 -8.986 1.00 92.25 113 ARG A N 1
ATOM 908 C CA . ARG A 1 113 ? 4.793 -4.375 -10.019 1.00 92.25 113 ARG A CA 1
ATOM 909 C C . ARG A 1 113 ? 4.244 -3.131 -9.342 1.00 92.25 113 ARG A C 1
ATOM 911 O O . ARG A 1 113 ? 3.056 -3.068 -9.034 1.00 92.25 113 ARG A O 1
ATOM 918 N N . LEU A 1 114 ? 5.130 -2.182 -9.060 1.00 92.56 114 LEU A N 1
ATOM 919 C CA . LEU A 1 114 ? 4.802 -0.877 -8.489 1.00 92.56 114 LEU A CA 1
ATOM 920 C C . LEU A 1 114 ? 5.326 0.187 -9.445 1.00 92.56 114 LEU A C 1
ATOM 922 O O . LEU A 1 114 ? 6.532 0.296 -9.635 1.00 92.56 114 LEU A O 1
ATOM 926 N N . ASN A 1 115 ? 4.424 0.890 -10.122 1.00 90.12 115 ASN A N 1
ATOM 927 C CA . ASN A 1 115 ? 4.803 1.875 -11.129 1.00 90.12 115 ASN A CA 1
ATOM 928 C C . ASN A 1 115 ? 5.125 3.220 -10.440 1.00 90.12 115 ASN A C 1
ATOM 930 O O . ASN A 1 115 ? 4.303 3.660 -9.637 1.00 90.12 115 ASN A O 1
ATOM 934 N N . PRO A 1 116 ? 6.270 3.861 -10.740 1.00 88.44 116 PRO A N 1
ATOM 935 C CA . PRO A 1 116 ? 6.689 5.098 -10.079 1.00 88.44 116 PRO A CA 1
ATOM 936 C C . PRO A 1 116 ? 5.981 6.363 -10.594 1.00 88.44 116 PRO A C 1
ATOM 938 O O . PRO A 1 116 ? 5.960 7.375 -9.905 1.00 88.44 116 PRO A O 1
ATOM 941 N N . GLU A 1 117 ? 5.414 6.339 -11.801 1.00 79.81 117 GLU A N 1
ATOM 942 C CA . GLU A 1 117 ? 4.961 7.552 -12.506 1.00 79.81 117 GLU A CA 1
ATOM 943 C C . GLU A 1 117 ? 3.436 7.637 -12.652 1.00 79.81 117 GLU A C 1
ATOM 945 O O . GLU A 1 117 ? 2.864 8.718 -12.780 1.00 79.81 117 GLU A O 1
ATOM 950 N N . SER A 1 118 ? 2.752 6.495 -12.628 1.00 73.50 118 SER A N 1
ATOM 951 C CA . SER A 1 118 ? 1.312 6.380 -12.846 1.00 73.50 118 SER A CA 1
ATOM 952 C C . SER A 1 118 ? 0.609 5.925 -11.574 1.00 73.50 118 SER A C 1
ATOM 954 O O . SER A 1 118 ? 0.517 4.729 -11.292 1.00 73.50 118 SER A O 1
ATOM 956 N N . SER A 1 119 ? 0.061 6.885 -10.825 1.00 71.19 119 SER A N 1
ATOM 957 C CA . SER A 1 119 ? -0.730 6.607 -9.624 1.00 71.19 119 SER A CA 1
ATOM 958 C C . SER A 1 119 ? -2.230 6.709 -9.902 1.00 71.19 119 SER A C 1
ATOM 960 O O . SER A 1 119 ? -2.720 7.666 -10.505 1.00 71.19 119 SER A O 1
ATOM 962 N N . GLN A 1 120 ? -2.977 5.702 -9.454 1.00 85.00 120 GLN A N 1
ATOM 963 C CA . GLN A 1 120 ? -4.437 5.686 -9.446 1.00 85.00 120 GLN A CA 1
ATOM 964 C C . GLN A 1 120 ? -4.909 5.123 -8.106 1.00 85.00 120 GLN A C 1
ATOM 966 O O . GLN A 1 120 ? -4.363 4.134 -7.620 1.00 85.00 120 GLN A O 1
ATOM 971 N N . LEU A 1 121 ? -5.975 5.698 -7.543 1.00 87.75 121 LEU A N 1
ATOM 972 C CA . LEU A 1 121 ? -6.702 5.075 -6.440 1.00 87.75 121 LEU A CA 1
ATOM 973 C C . LEU A 1 121 ? -7.881 4.273 -6.992 1.00 87.75 121 LEU A C 1
ATOM 975 O O . LEU A 1 121 ? -8.711 4.800 -7.732 1.00 87.75 121 LEU A O 1
ATOM 979 N N . ALA A 1 122 ? -7.994 3.016 -6.570 1.00 89.50 122 ALA A N 1
ATOM 980 C CA . ALA A 1 122 ? -9.132 2.164 -6.881 1.00 89.50 122 ALA A CA 1
ATOM 981 C C . ALA A 1 122 ? -9.756 1.597 -5.602 1.00 89.50 122 ALA A C 1
ATOM 983 O O . ALA A 1 122 ? -9.058 1.168 -4.685 1.00 89.50 122 ALA A O 1
ATOM 984 N N . ILE A 1 123 ? -11.088 1.543 -5.573 1.00 90.50 123 ILE A N 1
ATOM 985 C CA . ILE A 1 123 ? -11.861 0.914 -4.501 1.00 90.50 123 ILE A CA 1
ATOM 986 C C . ILE A 1 123 ? -12.551 -0.317 -5.084 1.00 90.50 123 ILE A C 1
ATOM 988 O O . ILE A 1 123 ? -13.420 -0.212 -5.949 1.00 90.50 123 ILE A O 1
ATOM 992 N N . GLY A 1 124 ? -12.154 -1.497 -4.610 1.00 89.12 124 GLY A N 1
ATOM 993 C CA . GLY A 1 124 ? -12.742 -2.774 -5.005 1.00 89.12 124 GLY A CA 1
ATOM 994 C C . GLY A 1 124 ? -13.615 -3.352 -3.897 1.00 89.12 124 GLY A C 1
ATOM 995 O O . GLY A 1 124 ? -13.149 -3.544 -2.777 1.00 89.12 124 GLY A O 1
ATOM 996 N N . ILE A 1 125 ? -14.872 -3.676 -4.208 1.00 87.44 125 ILE A N 1
ATOM 997 C CA . ILE A 1 125 ? -15.809 -4.297 -3.263 1.00 87.44 125 ILE A CA 1
ATOM 998 C C . ILE A 1 125 ? -16.447 -5.519 -3.927 1.00 87.44 125 ILE A C 1
ATOM 1000 O O . ILE A 1 125 ? -16.904 -5.454 -5.067 1.00 87.44 125 ILE A O 1
ATOM 1004 N N . ARG A 1 126 ? -16.507 -6.645 -3.207 1.00 87.00 126 ARG A N 1
ATOM 1005 C CA . ARG A 1 126 ? -17.207 -7.859 -3.648 1.00 87.00 126 ARG A CA 1
ATOM 1006 C C . ARG A 1 126 ? -18.024 -8.445 -2.504 1.00 87.00 126 ARG A C 1
ATOM 1008 O O . ARG A 1 126 ? -17.479 -8.727 -1.444 1.00 87.00 126 ARG A O 1
ATOM 1015 N N . ASN A 1 127 ? -19.317 -8.675 -2.740 1.00 86.69 127 ASN A N 1
ATOM 1016 C CA . ASN A 1 127 ? -20.248 -9.318 -1.798 1.00 86.69 127 ASN A CA 1
ATOM 1017 C C . ASN A 1 127 ? -20.297 -8.671 -0.394 1.00 86.69 127 ASN A C 1
ATOM 1019 O O . ASN A 1 127 ? -20.515 -9.367 0.601 1.00 86.69 127 ASN A O 1
ATOM 1023 N N . LYS A 1 128 ? -20.071 -7.356 -0.296 1.00 84.50 128 LYS A N 1
ATOM 1024 C CA . LYS A 1 128 ? -20.101 -6.581 0.953 1.00 84.50 128 LYS A CA 1
ATOM 1025 C C . LYS A 1 128 ? -20.695 -5.198 0.699 1.00 84.50 128 LYS A C 1
ATOM 1027 O O . LYS A 1 128 ? -20.561 -4.671 -0.400 1.00 84.50 128 LYS A O 1
ATOM 1032 N N . ALA A 1 129 ? -21.323 -4.626 1.722 1.00 86.69 129 ALA A N 1
ATOM 1033 C CA . ALA A 1 129 ? -21.630 -3.203 1.775 1.00 86.69 129 ALA A CA 1
ATOM 1034 C C . ALA A 1 129 ? -20.501 -2.507 2.543 1.00 86.69 129 ALA A C 1
ATOM 1036 O O . ALA A 1 129 ? -20.155 -2.942 3.641 1.00 86.69 129 ALA A O 1
ATOM 1037 N N . VAL A 1 130 ? -19.917 -1.467 1.954 1.00 88.44 130 VAL A N 1
ATOM 1038 C CA . VAL A 1 130 ? -18.878 -0.638 2.575 1.00 88.44 130 VAL A CA 1
ATOM 1039 C C . VAL A 1 130 ? -19.321 0.810 2.440 1.00 88.44 130 VAL A C 1
ATOM 1041 O O . VAL A 1 130 ? -19.729 1.223 1.356 1.00 88.44 130 VAL A O 1
ATOM 1044 N N . ASN A 1 131 ? -19.240 1.562 3.536 1.00 92.44 131 ASN A N 1
ATOM 1045 C CA . ASN A 1 131 ? -19.409 3.008 3.518 1.00 92.44 131 ASN A CA 1
ATOM 1046 C C . ASN A 1 131 ? -18.028 3.655 3.512 1.00 92.44 131 ASN A C 1
ATOM 1048 O O . ASN A 1 131 ? -17.166 3.278 4.304 1.00 92.44 131 ASN A O 1
ATOM 1052 N N . ILE A 1 132 ? -17.834 4.612 2.614 1.00 93.75 132 ILE A N 1
ATOM 1053 C CA . ILE A 1 132 ? -16.599 5.378 2.475 1.00 93.75 132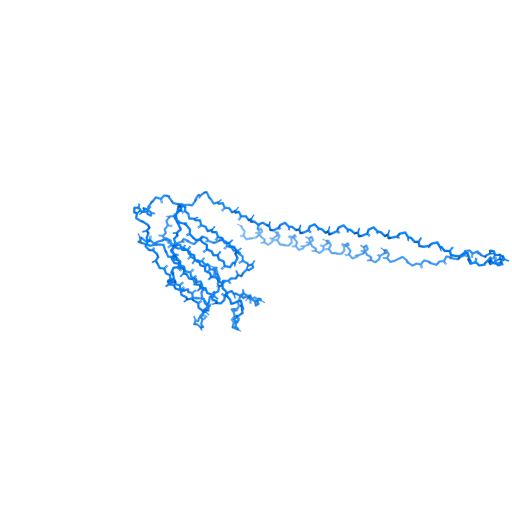 ILE A CA 1
ATOM 1054 C C . ILE A 1 132 ? -17.006 6.841 2.480 1.00 93.75 132 ILE A C 1
ATOM 1056 O O . ILE A 1 132 ? -17.922 7.225 1.754 1.00 93.75 132 ILE A O 1
ATOM 1060 N N . ASP A 1 133 ? -16.344 7.631 3.312 1.00 95.38 133 ASP A N 1
ATOM 1061 C CA . ASP A 1 133 ? -16.590 9.060 3.453 1.00 95.38 133 ASP A CA 1
ATOM 1062 C C . ASP A 1 133 ? -15.262 9.782 3.715 1.00 95.38 133 ASP A C 1
ATOM 1064 O O . ASP A 1 133 ? -14.263 9.145 4.058 1.00 95.38 133 ASP A O 1
ATOM 1068 N N . ASN A 1 134 ? -15.260 11.104 3.545 1.00 95.06 134 ASN A N 1
ATOM 1069 C CA . ASN A 1 134 ? -14.141 11.990 3.843 1.00 95.06 134 ASN A CA 1
ATOM 1070 C C . ASN A 1 134 ? -12.843 11.625 3.092 1.00 95.06 134 ASN A C 1
ATOM 1072 O O . ASN A 1 134 ? -11.752 11.619 3.662 1.00 95.06 134 ASN A O 1
ATOM 1076 N N . LEU A 1 135 ? -12.964 11.313 1.795 1.00 94.69 135 LEU A N 1
ATOM 1077 C CA . LEU A 1 135 ? -11.809 11.106 0.921 1.00 94.69 135 LEU A CA 1
ATOM 1078 C C . LEU A 1 135 ? -11.098 12.439 0.664 1.00 94.69 135 LEU A C 1
ATOM 1080 O O . LEU A 1 135 ? -11.682 13.360 0.093 1.00 94.69 135 LEU A O 1
ATOM 1084 N N . ALA A 1 136 ? -9.827 12.514 1.054 1.00 92.81 136 ALA A N 1
ATOM 1085 C CA . ALA A 1 136 ? -8.967 13.671 0.849 1.00 92.81 136 ALA A CA 1
ATOM 1086 C C . ALA A 1 136 ? -7.672 13.253 0.143 1.00 92.81 136 ALA A C 1
ATOM 1088 O O . ALA A 1 136 ? -7.078 12.231 0.481 1.00 92.81 136 ALA A O 1
ATOM 1089 N N . PHE A 1 137 ? -7.236 14.074 -0.813 1.00 89.75 137 PHE A N 1
ATOM 1090 C CA . PHE A 1 137 ? -5.986 13.903 -1.550 1.00 89.75 137 PHE A CA 1
ATOM 1091 C C . PHE A 1 137 ? -5.166 15.180 -1.417 1.00 89.75 137 PHE A C 1
ATOM 1093 O O . PHE A 1 137 ? -5.668 16.274 -1.682 1.00 89.75 137 PHE A O 1
ATOM 1100 N N . THR A 1 138 ? -3.914 15.036 -1.007 1.00 88.06 138 THR A N 1
ATOM 1101 C CA . THR A 1 138 ? -2.962 16.137 -0.872 1.00 88.06 138 THR A CA 1
ATOM 1102 C C . THR A 1 138 ? -1.737 15.816 -1.706 1.00 88.06 138 THR A C 1
ATOM 1104 O O . THR A 1 138 ? -1.177 14.733 -1.567 1.00 88.06 138 THR A O 1
ATOM 1107 N N . TYR A 1 139 ? -1.338 16.755 -2.558 1.00 79.81 139 TYR A N 1
ATOM 1108 C CA . TYR A 1 139 ? -0.138 16.654 -3.379 1.00 79.81 139 TYR A CA 1
ATOM 1109 C C . TYR A 1 139 ? 0.847 17.718 -2.905 1.00 79.81 139 TYR A C 1
ATOM 1111 O O . TYR A 1 139 ? 0.475 18.890 -2.803 1.00 79.81 139 TYR A O 1
ATOM 1119 N N . GLU A 1 140 ? 2.084 17.322 -2.621 1.00 70.00 140 GLU A N 1
ATOM 1120 C CA . GLU A 1 140 ? 3.186 18.264 -2.446 1.00 70.00 140 GLU A CA 1
ATOM 1121 C C . GLU A 1 140 ? 3.875 18.435 -3.803 1.00 70.00 140 GLU A C 1
ATOM 1123 O O . GLU A 1 140 ? 4.322 17.466 -4.409 1.00 70.00 140 GLU A O 1
ATOM 1128 N N . PHE A 1 141 ? 3.905 19.665 -4.318 1.00 60.44 141 PHE A N 1
ATOM 1129 C CA . PHE A 1 141 ? 4.675 20.001 -5.513 1.00 60.44 141 PHE A CA 1
ATOM 1130 C C . PHE A 1 141 ? 5.968 20.670 -5.065 1.00 60.44 141 PHE A C 1
ATOM 1132 O O . PHE A 1 141 ? 5.916 21.659 -4.327 1.00 60.44 141 PHE A O 1
ATOM 1139 N N . GLU A 1 142 ? 7.116 20.189 -5.543 1.00 64.50 142 GLU A N 1
ATOM 1140 C CA . GLU A 1 142 ? 8.329 20.994 -5.443 1.00 64.50 142 GLU A CA 1
ATOM 1141 C C . GLU A 1 142 ? 8.132 22.294 -6.242 1.00 64.50 142 GLU A C 1
ATOM 1143 O O . GLU A 1 142 ? 7.636 22.258 -7.377 1.00 64.50 142 GLU A O 1
ATOM 1148 N N . PRO A 1 143 ? 8.472 23.465 -5.675 1.00 58.78 143 PRO A N 1
ATOM 1149 C CA . PRO A 1 143 ? 8.363 24.715 -6.405 1.00 58.78 143 PRO A CA 1
ATOM 1150 C C . PRO A 1 143 ? 9.288 24.668 -7.623 1.00 58.78 143 PRO A C 1
ATOM 1152 O O . PRO A 1 143 ? 10.461 24.315 -7.516 1.00 58.78 143 PRO A O 1
ATOM 1155 N N . THR A 1 144 ? 8.777 25.061 -8.790 1.00 69.75 144 THR A N 1
ATOM 1156 C CA . THR A 1 144 ? 9.616 25.223 -9.981 1.00 69.75 144 THR A CA 1
ATOM 1157 C C . THR A 1 144 ? 10.726 26.231 -9.657 1.00 69.75 144 THR A C 1
ATOM 1159 O O . THR A 1 144 ? 10.399 27.328 -9.191 1.00 69.75 144 THR A O 1
ATOM 1162 N N . PRO A 1 145 ? 12.019 25.909 -9.863 1.00 69.81 145 PRO A N 1
ATOM 1163 C CA . PRO A 1 145 ? 13.089 26.854 -9.580 1.00 69.81 145 PRO A CA 1
ATOM 1164 C C . PRO A 1 145 ? 12.883 28.112 -10.425 1.00 69.81 145 PRO A C 1
ATOM 1166 O O . PRO A 1 145 ? 12.717 28.040 -11.645 1.00 69.81 145 PRO A O 1
ATOM 1169 N N . THR A 1 146 ? 12.864 29.274 -9.770 1.00 77.12 146 THR A N 1
ATOM 1170 C CA . THR A 1 146 ? 12.840 30.564 -10.462 1.00 77.12 146 THR A CA 1
ATOM 1171 C C . THR A 1 146 ? 14.082 30.643 -11.355 1.00 77.12 146 THR A C 1
ATOM 1173 O O . THR A 1 146 ? 15.180 30.406 -10.846 1.00 77.12 146 THR A O 1
ATOM 1176 N N . PRO A 1 147 ? 13.956 30.951 -12.659 1.00 77.12 147 PRO A N 1
ATOM 1177 C CA . PRO A 1 147 ? 15.124 31.116 -13.513 1.00 77.12 147 PRO A CA 1
ATOM 1178 C C . PRO A 1 147 ? 16.040 32.200 -12.936 1.00 77.12 147 PRO A C 1
ATOM 1180 O O . PRO A 1 147 ? 15.559 33.254 -12.509 1.00 77.12 147 PRO A O 1
ATOM 1183 N N . ASP A 1 148 ? 17.347 31.932 -12.925 1.00 79.88 148 ASP A N 1
ATOM 1184 C CA . ASP A 1 148 ? 18.359 32.904 -12.506 1.00 79.88 148 ASP A CA 1
ATOM 1185 C C . ASP A 1 148 ? 18.186 34.206 -13.311 1.00 79.88 148 ASP A C 1
ATOM 1187 O O . ASP A 1 148 ? 17.916 34.150 -14.521 1.00 79.88 148 ASP A O 1
ATOM 1191 N N . PRO A 1 149 ? 18.323 35.391 -12.683 1.00 76.44 149 PRO A N 1
ATOM 1192 C CA . PRO A 1 149 ? 18.249 36.644 -13.411 1.00 76.44 149 PRO A CA 1
ATOM 1193 C C . PRO A 1 149 ? 19.294 36.636 -14.527 1.00 76.44 149 PRO A C 1
ATOM 1195 O O . PRO A 1 149 ? 20.473 36.359 -14.302 1.00 76.44 149 PRO A O 1
ATOM 1198 N N . THR A 1 150 ? 18.855 36.944 -15.749 1.00 77.12 150 THR A N 1
ATOM 1199 C CA . THR A 1 150 ? 19.759 37.076 -16.893 1.00 77.12 150 THR A CA 1
ATOM 1200 C C . THR A 1 150 ? 20.852 38.091 -16.542 1.00 77.12 150 THR A C 1
ATOM 1202 O O . THR A 1 150 ? 20.511 39.198 -16.114 1.00 77.12 150 THR A O 1
ATOM 1205 N N . PRO A 1 151 ? 22.148 37.753 -16.692 1.00 73.50 151 PRO A N 1
ATOM 1206 C CA . PRO A 1 151 ? 23.217 38.688 -16.382 1.00 73.50 151 PRO A CA 1
ATOM 1207 C C . PRO A 1 151 ? 23.055 39.948 -17.235 1.00 73.50 151 PRO A C 1
ATOM 1209 O O . PRO A 1 151 ? 22.948 39.877 -18.461 1.00 73.50 151 PRO A O 1
ATOM 1212 N N . THR A 1 152 ? 23.026 41.105 -16.575 1.00 75.25 152 THR A N 1
ATOM 1213 C CA . THR A 1 152 ? 23.027 42.409 -17.240 1.00 75.25 152 THR A CA 1
ATOM 1214 C C . THR A 1 152 ? 24.257 42.494 -18.150 1.00 75.25 152 THR A C 1
ATOM 1216 O O . THR A 1 152 ? 25.366 42.241 -17.669 1.00 75.25 152 THR A O 1
ATOM 1219 N N . PRO A 1 153 ? 24.110 42.831 -19.445 1.00 73.00 153 PRO A N 1
ATOM 1220 C CA . PRO A 1 153 ? 25.255 42.942 -20.337 1.00 73.00 153 PRO A CA 1
ATOM 1221 C C . PRO A 1 153 ? 26.240 43.994 -19.811 1.00 73.00 153 PRO A C 1
ATOM 1223 O O . PRO A 1 153 ? 25.850 45.096 -19.423 1.00 73.00 153 PRO A O 1
ATOM 1226 N N . SER A 1 154 ? 27.522 43.626 -19.789 1.00 72.44 154 SER A N 1
ATOM 1227 C CA . SER A 1 154 ? 28.628 44.516 -19.425 1.00 72.44 154 SER A CA 1
ATOM 1228 C C . SER A 1 154 ? 28.700 45.704 -20.400 1.00 72.44 154 SER A C 1
ATOM 1230 O O . SER A 1 154 ? 28.379 45.521 -21.580 1.00 72.44 154 SER A O 1
ATOM 1232 N N . PRO A 1 155 ? 29.128 46.906 -19.963 1.00 65.38 155 PRO A N 1
ATOM 1233 C CA . PRO A 1 155 ? 29.274 48.052 -20.853 1.00 65.38 155 PRO A CA 1
ATOM 1234 C C . PRO A 1 155 ? 30.191 47.710 -22.030 1.00 65.38 155 PRO A C 1
ATOM 1236 O O . PRO A 1 155 ? 31.291 47.192 -21.842 1.00 65.38 155 PRO A O 1
ATOM 1239 N N . THR A 1 156 ? 29.721 47.988 -23.244 1.00 63.38 156 THR A N 1
ATOM 1240 C CA . THR A 1 156 ? 30.504 47.879 -24.478 1.00 63.38 156 THR A CA 1
ATOM 1241 C C . THR A 1 156 ? 31.692 48.840 -24.410 1.00 63.38 156 THR A C 1
ATOM 1243 O O . THR A 1 156 ? 31.496 50.031 -24.169 1.00 63.38 156 THR A O 1
ATOM 1246 N N . GLU A 1 157 ? 32.913 48.333 -24.602 1.00 61.47 157 GLU A N 1
ATOM 1247 C CA . GLU A 1 157 ? 34.112 49.169 -24.720 1.00 61.47 157 GLU A CA 1
ATOM 1248 C C . GLU A 1 157 ? 33.972 50.155 -25.892 1.00 61.47 157 GLU A C 1
ATOM 1250 O O . GLU A 1 157 ? 33.438 49.814 -26.951 1.00 61.47 157 GLU A O 1
ATOM 1255 N N . GLU A 1 158 ? 34.443 51.390 -25.687 1.00 55.47 158 GLU A N 1
ATOM 1256 C CA . GLU A 1 158 ? 34.426 52.461 -26.684 1.00 55.47 158 GLU A CA 1
ATOM 1257 C C . GLU A 1 158 ? 35.078 52.016 -27.999 1.00 55.47 158 GLU A C 1
ATOM 1259 O O . GLU A 1 158 ? 36.253 51.644 -28.067 1.00 55.47 158 GLU A O 1
ATOM 1264 N N . VAL A 1 159 ? 34.295 52.107 -29.072 1.00 51.62 159 VAL A N 1
ATOM 1265 C CA . VAL A 1 159 ? 34.753 51.934 -30.447 1.00 51.62 159 VAL A CA 1
ATOM 1266 C C . VAL A 1 159 ? 35.797 53.013 -30.746 1.00 51.62 159 VAL A C 1
ATOM 1268 O O . VAL A 1 159 ? 35.469 54.196 -30.819 1.00 51.62 159 VAL A O 1
ATOM 1271 N N . LYS A 1 160 ? 37.059 52.615 -30.956 1.00 54.78 160 LYS A N 1
ATOM 1272 C CA . LYS A 1 160 ? 38.061 53.491 -31.582 1.00 54.78 160 LYS A CA 1
ATOM 1273 C C . LYS A 1 160 ? 37.558 53.919 -32.961 1.00 54.78 160 LYS A C 1
ATOM 1275 O O . LYS A 1 160 ? 37.203 53.068 -33.778 1.00 54.78 160 LYS A O 1
ATOM 1280 N N . GLU A 1 161 ? 37.553 55.229 -33.206 1.00 49.75 161 GLU A N 1
ATOM 1281 C CA . GLU A 1 161 ? 37.155 55.834 -34.479 1.00 49.75 161 GLU A CA 1
ATOM 1282 C C . GLU A 1 161 ? 37.838 55.140 -35.664 1.00 49.75 161 GLU A C 1
ATOM 1284 O O . GLU A 1 161 ? 39.064 55.097 -35.775 1.00 49.75 161 GLU A O 1
ATOM 1289 N N . THR A 1 162 ? 37.015 54.588 -36.554 1.00 50.09 162 THR A N 1
ATOM 1290 C CA . THR A 1 162 ? 37.434 54.117 -37.874 1.00 50.09 162 THR A CA 1
ATOM 1291 C C . THR A 1 162 ? 37.320 55.279 -38.857 1.00 50.09 162 THR A C 1
ATOM 1293 O O . THR A 1 162 ? 36.343 56.029 -38.834 1.00 50.09 162 THR A O 1
ATOM 1296 N N . GLU A 1 163 ? 38.341 55.433 -39.697 1.00 57.00 163 GLU A N 1
ATOM 1297 C CA . GLU A 1 163 ? 38.495 56.539 -40.638 1.00 57.00 163 GLU A CA 1
ATOM 1298 C C . GLU A 1 163 ? 37.286 56.736 -41.569 1.00 57.00 163 GLU A C 1
ATOM 1300 O O . GLU A 1 163 ? 36.643 55.800 -42.047 1.00 57.00 163 GLU A O 1
ATOM 1305 N N . LYS A 1 164 ? 37.019 58.015 -41.842 1.00 44.16 164 LYS A N 1
ATOM 1306 C CA . LYS A 1 164 ? 35.951 58.555 -42.686 1.00 44.16 164 LYS A CA 1
ATOM 1307 C C . LYS A 1 164 ? 35.900 57.901 -44.081 1.00 44.16 164 LYS A C 1
ATOM 1309 O O . LYS A 1 164 ? 36.830 58.095 -44.866 1.00 44.16 164 LYS A O 1
ATOM 1314 N N . PRO A 1 165 ? 34.781 57.263 -44.474 1.00 44.75 165 PRO A N 1
ATOM 1315 C CA . PRO A 1 165 ? 34.570 56.847 -45.855 1.00 44.75 165 PRO A CA 1
ATOM 1316 C C . PRO A 1 165 ? 34.287 58.045 -46.773 1.00 44.75 165 PRO A C 1
ATOM 1318 O O . PRO A 1 165 ? 33.576 58.989 -46.412 1.00 44.75 165 PRO A O 1
ATOM 1321 N N . ALA A 1 166 ? 34.838 57.991 -47.986 1.00 38.84 166 ALA A N 1
ATOM 1322 C CA . ALA A 1 166 ? 34.562 58.929 -49.067 1.00 38.84 166 ALA A CA 1
ATOM 1323 C C . ALA A 1 166 ? 33.095 58.840 -49.530 1.00 38.84 166 ALA A C 1
ATOM 1325 O O . ALA A 1 166 ? 32.508 57.763 -49.599 1.00 38.84 166 ALA A O 1
ATOM 1326 N N . ALA A 1 167 ? 32.503 59.987 -49.863 1.00 42.97 167 ALA A N 1
ATOM 1327 C CA . ALA A 1 167 ? 31.124 60.078 -50.329 1.00 42.97 167 ALA A CA 1
ATOM 1328 C C . ALA A 1 167 ? 30.994 59.654 -51.798 1.00 42.97 167 ALA A C 1
ATOM 1330 O O . ALA A 1 167 ? 31.734 60.167 -52.639 1.00 42.97 167 ALA A O 1
ATOM 1331 N N . THR A 1 168 ? 29.993 58.831 -52.139 1.00 31.44 168 THR A N 1
ATOM 1332 C CA . THR A 1 168 ? 29.310 58.943 -53.442 1.00 31.44 168 THR A CA 1
ATOM 1333 C C . THR A 1 168 ? 27.931 58.264 -53.488 1.00 31.44 168 THR A C 1
ATOM 1335 O O . THR A 1 168 ? 27.794 57.073 -53.247 1.00 31.44 168 THR A O 1
ATOM 1338 N N . THR A 1 169 ? 26.942 59.095 -53.848 1.00 32.44 169 THR A N 1
ATOM 1339 C CA . THR A 1 169 ? 25.714 58.885 -54.652 1.00 32.44 169 THR A CA 1
ATOM 1340 C C . THR A 1 169 ? 24.732 57.737 -54.381 1.00 32.44 169 THR A C 1
ATOM 1342 O O . THR A 1 169 ? 25.036 56.557 -54.495 1.00 32.44 169 THR A O 1
ATOM 1345 N N . ALA A 1 170 ? 23.476 58.154 -54.181 1.00 39.75 170 ALA A N 1
ATOM 1346 C CA . ALA A 1 170 ? 22.268 57.345 -54.102 1.00 39.75 170 ALA A CA 1
ATOM 1347 C C . ALA A 1 170 ? 21.894 56.666 -55.431 1.00 39.75 170 ALA A C 1
ATOM 1349 O O . ALA A 1 170 ? 21.914 57.304 -56.486 1.00 39.75 170 ALA A O 1
ATOM 1350 N N . LEU A 1 171 ? 21.420 55.420 -55.339 1.00 29.91 171 LEU A N 1
ATOM 1351 C CA . LEU A 1 171 ? 20.575 54.783 -56.348 1.00 29.91 171 LEU A CA 1
ATOM 1352 C C . LEU A 1 171 ? 19.351 54.116 -55.704 1.00 29.91 171 LEU A C 1
ATOM 1354 O O . LEU A 1 171 ? 19.331 53.808 -54.515 1.00 29.91 171 LEU A O 1
ATOM 1358 N N . LYS A 1 172 ? 18.314 54.033 -56.537 1.00 32.59 172 LYS A N 1
ATOM 1359 C CA . LYS A 1 172 ? 16.890 53.829 -56.259 1.00 32.59 172 LYS A CA 1
ATOM 1360 C C . LYS A 1 172 ? 16.513 52.389 -55.895 1.00 32.59 172 LYS A C 1
ATOM 1362 O O . LYS A 1 172 ? 17.262 51.454 -56.143 1.00 32.59 172 LYS A O 1
ATOM 1367 N N . SER A 1 173 ? 15.297 52.303 -55.358 1.00 40.03 173 SER A N 1
ATOM 1368 C CA . SER A 1 173 ? 14.451 51.139 -55.093 1.00 40.03 173 SER A CA 1
ATOM 1369 C C . SER A 1 173 ? 14.457 50.064 -56.178 1.00 40.03 173 SER A C 1
ATOM 1371 O O . SER A 1 173 ? 14.447 50.418 -57.352 1.00 40.03 173 SER A O 1
ATOM 1373 N N . ASP A 1 174 ? 14.288 48.807 -55.754 1.00 30.78 174 ASP A N 1
ATOM 1374 C CA . ASP A 1 174 ? 13.523 47.803 -56.497 1.00 30.78 174 ASP A CA 1
ATOM 1375 C C . ASP A 1 174 ? 12.788 46.840 -55.548 1.00 30.78 174 ASP A C 1
ATOM 1377 O O . ASP A 1 174 ? 13.284 46.435 -54.495 1.00 30.78 174 ASP A O 1
ATOM 1381 N N . ASP A 1 175 ? 11.558 46.551 -55.958 1.00 39.88 175 ASP A N 1
ATOM 1382 C CA . ASP A 1 175 ? 10.549 45.668 -55.383 1.00 39.88 175 ASP A CA 1
ATOM 1383 C C . ASP A 1 175 ? 10.842 44.203 -55.755 1.00 39.88 175 ASP A C 1
ATOM 1385 O O . ASP A 1 175 ? 11.131 43.898 -56.911 1.00 39.88 175 ASP A O 1
ATOM 1389 N N . SER A 1 176 ? 10.747 43.279 -54.794 1.00 34.22 176 SER A N 1
ATOM 1390 C CA . SER A 1 176 ? 10.495 41.861 -55.088 1.00 34.22 176 SER A CA 1
ATOM 1391 C C . SER A 1 176 ? 9.898 41.150 -53.871 1.00 34.22 176 SER A C 1
ATOM 1393 O O . SER A 1 176 ? 10.544 40.937 -52.844 1.00 34.22 176 SER A O 1
ATOM 1395 N N . GLY A 1 177 ? 8.615 40.807 -53.987 1.00 39.00 177 GLY A N 1
ATOM 1396 C CA . GLY A 1 177 ? 7.862 40.068 -52.983 1.00 39.00 177 GLY A CA 1
ATOM 1397 C C . GLY A 1 177 ? 8.110 38.557 -52.994 1.00 39.00 177 GLY A C 1
ATOM 1398 O O . GLY A 1 177 ? 8.407 37.961 -54.026 1.00 39.00 177 GLY A O 1
ATOM 1399 N N . ASN A 1 178 ? 7.881 37.931 -51.836 1.00 38.41 178 ASN A N 1
ATOM 1400 C CA . ASN A 1 178 ? 7.376 36.561 -51.738 1.00 38.41 178 ASN A CA 1
ATOM 1401 C C . ASN A 1 178 ? 6.714 36.349 -50.362 1.00 38.41 178 ASN A C 1
ATOM 1403 O O . ASN A 1 178 ? 7.396 36.234 -49.344 1.00 38.41 178 ASN A O 1
ATOM 1407 N N . SER A 1 179 ? 5.380 36.340 -50.308 1.00 45.19 179 SER A N 1
ATOM 1408 C CA . SER A 1 179 ? 4.605 36.161 -49.075 1.00 45.19 179 SER A CA 1
ATOM 1409 C C . SER A 1 179 ? 4.059 34.731 -48.964 1.00 45.19 179 SER A C 1
ATOM 1411 O O . SER A 1 179 ? 3.068 34.359 -49.587 1.00 45.19 179 SER A O 1
ATOM 1413 N N . ASN A 1 180 ? 4.651 33.937 -48.067 1.00 47.25 180 ASN A N 1
ATOM 1414 C CA . ASN A 1 180 ? 4.170 32.609 -47.642 1.00 47.25 180 ASN A CA 1
ATOM 1415 C C . ASN A 1 180 ? 2.909 32.669 -46.745 1.00 47.25 180 ASN A C 1
ATOM 1417 O O . ASN A 1 180 ? 2.728 31.856 -45.842 1.00 47.25 180 ASN A O 1
ATOM 1421 N N . LEU A 1 181 ? 2.021 33.639 -46.970 1.00 44.66 181 LEU A N 1
ATOM 1422 C CA . LEU A 1 181 ? 0.826 33.869 -46.147 1.00 44.66 181 LEU A CA 1
ATOM 1423 C C . LEU A 1 181 ? -0.431 33.182 -46.713 1.00 44.66 181 LEU A C 1
ATOM 1425 O O . LEU A 1 181 ? -1.356 32.881 -45.964 1.00 44.66 181 LEU A O 1
ATOM 1429 N N . GLY A 1 182 ? -0.450 32.862 -48.012 1.00 42.16 182 GLY A N 1
ATOM 1430 C CA . GLY A 1 182 ? -1.595 32.211 -48.667 1.00 42.16 182 GLY A CA 1
ATOM 1431 C C . GLY A 1 182 ? -1.737 30.708 -48.391 1.00 42.16 182 GLY A C 1
ATOM 1432 O O . GLY A 1 182 ? -2.849 30.187 -48.405 1.00 42.16 182 GLY A O 1
ATOM 1433 N N . ILE A 1 183 ? -0.639 30.001 -48.098 1.00 47.50 183 ILE A N 1
ATOM 1434 C CA . ILE A 1 183 ? -0.647 28.537 -47.905 1.00 47.50 183 ILE A CA 1
ATOM 1435 C C . ILE A 1 183 ? -1.117 28.157 -46.489 1.00 47.50 183 ILE A C 1
ATOM 1437 O O . ILE A 1 183 ? -1.795 27.147 -46.308 1.00 47.50 183 ILE A O 1
ATOM 1441 N N . ILE A 1 184 ? -0.840 28.997 -45.487 1.00 46.31 184 ILE A N 1
ATOM 1442 C CA . ILE A 1 184 ? -1.176 28.718 -44.080 1.00 46.31 184 ILE A CA 1
ATOM 1443 C C . ILE A 1 184 ? -2.692 28.822 -43.831 1.00 46.31 184 ILE A C 1
ATOM 1445 O O . ILE A 1 184 ? -3.253 28.033 -43.074 1.00 46.31 184 ILE A O 1
ATOM 1449 N N . ILE A 1 185 ? -3.387 29.732 -44.522 1.00 48.19 185 ILE A N 1
ATOM 1450 C CA . ILE A 1 185 ? -4.833 29.935 -44.334 1.00 48.19 185 ILE A CA 1
ATOM 1451 C C . ILE A 1 185 ? -5.655 28.791 -44.967 1.00 48.19 185 ILE A C 1
ATOM 1453 O O . ILE A 1 185 ? -6.702 28.420 -44.438 1.00 48.19 185 ILE A O 1
ATOM 1457 N N . GLY A 1 186 ? -5.164 28.163 -46.043 1.00 40.69 186 GLY A N 1
ATOM 1458 C CA . GLY A 1 186 ? -5.854 27.050 -46.712 1.00 40.69 186 GLY A CA 1
ATOM 1459 C C . GLY A 1 186 ? -5.905 25.748 -45.898 1.00 40.69 186 GLY A C 1
ATOM 1460 O O . GLY A 1 186 ? -6.885 25.009 -45.984 1.00 40.69 186 GLY A O 1
ATOM 1461 N N . ILE A 1 187 ? -4.891 25.480 -45.067 1.00 50.47 187 ILE A N 1
ATOM 1462 C CA . ILE A 1 187 ? -4.795 24.240 -44.273 1.00 50.47 187 ILE A CA 1
ATOM 1463 C C . ILE A 1 187 ? -5.743 24.270 -43.060 1.00 50.47 187 ILE A C 1
ATOM 1465 O O . ILE A 1 187 ? -6.323 23.246 -42.697 1.00 50.47 187 ILE A O 1
ATOM 1469 N N . ILE A 1 188 ? -5.986 25.448 -42.478 1.00 50.03 188 ILE A N 1
ATOM 1470 C CA . ILE A 1 188 ? -6.844 25.595 -41.290 1.00 50.03 188 ILE A CA 1
ATOM 1471 C C . ILE A 1 188 ? -8.329 25.373 -41.636 1.00 50.03 188 ILE A C 1
ATOM 1473 O O . ILE A 1 188 ? -9.066 24.780 -40.849 1.00 50.03 188 ILE A O 1
ATOM 1477 N N . ALA A 1 189 ? -8.774 25.763 -42.835 1.00 48.53 189 ALA A N 1
ATOM 1478 C CA . ALA A 1 189 ? -10.176 25.620 -43.238 1.00 48.53 189 ALA A CA 1
ATOM 1479 C C . ALA A 1 189 ? -10.590 24.161 -43.534 1.00 48.53 189 ALA A C 1
ATOM 1481 O O . ALA A 1 189 ? -11.732 23.784 -43.268 1.00 48.53 189 ALA A O 1
ATOM 1482 N N . ALA A 1 190 ? -9.679 23.317 -44.035 1.00 49.44 190 ALA A N 1
ATOM 1483 C CA . ALA A 1 190 ? -9.982 21.916 -44.346 1.00 49.44 190 ALA A CA 1
ATOM 1484 C C . ALA A 1 190 ? -10.064 21.026 -43.088 1.00 49.44 190 ALA A C 1
ATOM 1486 O O . ALA A 1 190 ? -10.917 20.139 -43.016 1.00 49.44 190 ALA A O 1
ATOM 1487 N N . GLY A 1 191 ? -9.237 21.290 -42.068 1.00 52.25 191 GLY A N 1
ATOM 1488 C CA . GLY A 1 191 ? -9.215 20.502 -40.828 1.00 52.25 191 GLY A CA 1
ATOM 1489 C C . GLY A 1 191 ? -10.484 20.647 -39.978 1.00 52.25 191 GLY A C 1
ATOM 1490 O O . GLY A 1 191 ? -10.996 19.663 -39.447 1.00 52.25 191 GLY A O 1
ATOM 1491 N N . VAL A 1 192 ? -11.054 21.856 -39.902 1.00 57.09 192 VAL A N 1
ATOM 1492 C CA . VAL A 1 192 ? -12.251 22.128 -39.082 1.00 57.09 192 VAL A CA 1
ATOM 1493 C C . VAL A 1 192 ? -13.498 21.418 -39.629 1.00 57.09 192 VAL A C 1
ATOM 1495 O O . VAL A 1 192 ? -14.313 20.914 -38.853 1.00 57.09 192 VAL A O 1
ATOM 1498 N N . VAL A 1 193 ? -13.636 21.308 -40.955 1.00 56.47 193 VAL A N 1
ATOM 1499 C CA . VAL A 1 193 ? -14.789 20.640 -41.590 1.00 56.47 193 VAL A CA 1
ATOM 1500 C C . VAL A 1 193 ? -14.762 19.126 -41.349 1.00 56.47 193 VAL A C 1
ATOM 1502 O O . VAL A 1 193 ? -15.807 18.527 -41.086 1.00 56.47 193 VAL A O 1
ATOM 1505 N N . VAL A 1 194 ? -13.576 18.510 -41.365 1.00 58.25 194 VAL A N 1
ATOM 1506 C CA . VAL A 1 194 ? -13.417 17.073 -41.089 1.00 58.25 194 VAL A CA 1
ATOM 1507 C C . VAL A 1 194 ? -13.736 16.760 -39.624 1.00 58.25 194 VAL A C 1
ATOM 1509 O O . VAL A 1 194 ? -14.506 15.837 -39.353 1.00 58.25 194 VAL A O 1
ATOM 1512 N N . CYS A 1 195 ? -13.249 17.569 -38.678 1.00 56.84 195 CYS A N 1
ATOM 1513 C CA . CYS A 1 195 ? -13.555 17.387 -37.256 1.00 56.84 195 CYS A CA 1
ATOM 1514 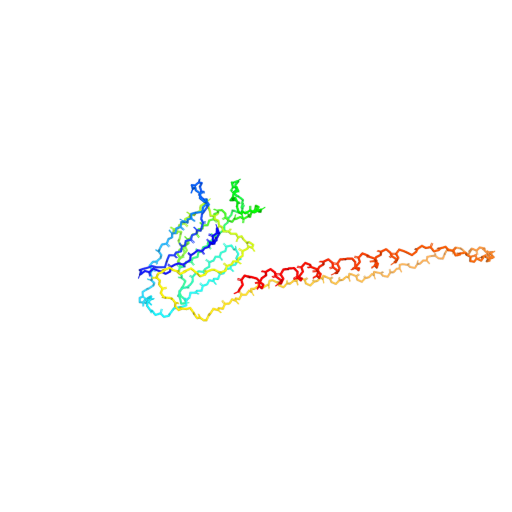C C . CYS A 1 195 ? -15.058 17.522 -36.957 1.00 56.84 195 CYS A C 1
ATOM 1516 O O . CYS A 1 195 ? -15.619 16.706 -36.225 1.00 56.84 195 CYS A O 1
ATOM 1518 N N . ALA A 1 196 ? -15.743 18.494 -37.569 1.00 60.97 196 ALA A N 1
ATOM 1519 C CA . ALA A 1 196 ? -17.185 18.665 -37.390 1.00 60.97 196 ALA A CA 1
ATOM 1520 C C . ALA A 1 196 ? -17.996 17.472 -37.938 1.00 60.97 196 ALA A C 1
ATOM 1522 O O . ALA A 1 196 ? -18.959 17.035 -37.304 1.00 60.97 196 ALA A O 1
ATOM 1523 N N . ALA A 1 197 ? -17.593 16.898 -39.078 1.00 62.09 197 ALA A N 1
ATOM 1524 C CA . ALA A 1 197 ? -18.259 15.731 -39.657 1.00 62.09 197 ALA A CA 1
ATOM 1525 C C . ALA A 1 197 ? -18.109 14.471 -38.781 1.00 62.09 197 ALA A C 1
ATOM 1527 O O . ALA A 1 197 ? -19.079 13.732 -38.599 1.00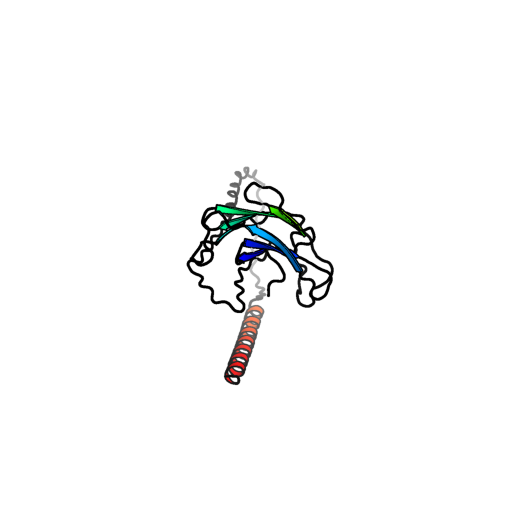 62.09 197 ALA A O 1
ATOM 1528 N N . ILE A 1 198 ? -16.928 14.258 -38.186 1.00 67.12 198 ILE A N 1
ATOM 1529 C CA . ILE A 1 198 ? -16.663 13.130 -37.277 1.00 67.12 198 ILE A CA 1
ATOM 1530 C C . ILE A 1 198 ? -17.527 13.238 -36.013 1.00 67.12 198 ILE A C 1
ATOM 1532 O O . ILE A 1 198 ? -18.163 12.261 -35.615 1.00 67.12 198 ILE A O 1
ATOM 1536 N N . ILE A 1 199 ? -17.630 14.435 -35.427 1.00 67.94 199 ILE A N 1
ATOM 1537 C CA . ILE A 1 199 ? -18.451 14.673 -34.229 1.00 67.94 199 ILE A CA 1
ATOM 1538 C C . ILE A 1 199 ? -19.937 14.410 -34.522 1.00 67.94 199 ILE A C 1
ATOM 1540 O O . ILE A 1 199 ? -20.617 13.741 -33.742 1.00 67.94 199 ILE A O 1
ATOM 1544 N N . VAL A 1 200 ? -20.451 14.863 -35.672 1.00 68.62 200 VAL A N 1
ATOM 1545 C CA . VAL A 1 200 ? -21.854 14.629 -36.064 1.00 68.62 200 VAL A CA 1
ATOM 1546 C C . VAL A 1 200 ? -22.150 13.138 -36.278 1.00 68.62 200 VAL A C 1
ATOM 1548 O O . VAL A 1 200 ? -23.231 12.668 -35.909 1.00 68.62 200 VAL A O 1
ATOM 1551 N N . LEU A 1 201 ? -21.207 12.375 -36.839 1.00 64.56 201 LEU A N 1
ATOM 1552 C CA . LEU A 1 201 ? -21.356 10.927 -37.016 1.00 64.56 201 LEU A CA 1
ATOM 1553 C C . LEU A 1 201 ? -21.325 10.176 -35.676 1.00 64.56 201 LEU A C 1
ATOM 1555 O O . LEU A 1 201 ? -22.176 9.311 -35.454 1.00 64.56 201 LEU A O 1
ATOM 1559 N N . ALA A 1 202 ? -20.431 10.553 -34.758 1.00 63.69 202 ALA A N 1
ATOM 1560 C CA . ALA A 1 202 ? -20.343 9.956 -33.424 1.00 63.69 202 ALA A CA 1
ATOM 1561 C C . ALA A 1 202 ? -21.623 10.185 -32.594 1.00 63.69 202 ALA A C 1
ATOM 1563 O O . ALA A 1 202 ? -22.140 9.254 -31.978 1.00 63.69 202 ALA A O 1
ATOM 1564 N N . VAL A 1 203 ? -22.203 11.391 -32.652 1.00 66.56 203 VAL A N 1
ATOM 1565 C CA . VAL A 1 203 ? -23.458 11.728 -31.950 1.00 66.56 203 VAL A CA 1
ATOM 1566 C C . VAL A 1 203 ? -24.675 10.996 -32.539 1.00 66.56 203 VAL A C 1
ATOM 1568 O O . VAL A 1 203 ? -25.621 10.667 -31.821 1.00 66.56 203 VAL A O 1
ATOM 1571 N N . ARG A 1 204 ? -24.681 10.704 -33.847 1.00 57.22 204 ARG A N 1
ATOM 1572 C CA . ARG A 1 204 ? -25.748 9.897 -34.469 1.00 57.22 204 ARG A CA 1
ATOM 1573 C C . ARG A 1 204 ? -25.646 8.411 -34.124 1.00 57.22 204 ARG A C 1
ATOM 1575 O O . ARG A 1 204 ? -26.684 7.759 -34.033 1.00 57.22 204 ARG A O 1
ATOM 1582 N N . ALA A 1 205 ? -24.437 7.886 -33.931 1.00 58.06 205 ALA A N 1
ATOM 1583 C CA . ALA A 1 205 ? -24.226 6.493 -33.541 1.00 58.06 205 ALA A CA 1
ATOM 1584 C C . ALA A 1 205 ? -24.666 6.228 -32.091 1.00 58.06 205 ALA A C 1
ATOM 1586 O O . ALA A 1 205 ? -25.318 5.221 -31.827 1.00 58.06 205 ALA A O 1
ATOM 1587 N N . THR A 1 206 ? -24.407 7.159 -31.167 1.00 55.94 206 THR A N 1
ATOM 1588 C CA . THR A 1 206 ? -24.818 7.021 -29.758 1.00 55.94 206 THR A CA 1
ATOM 1589 C C . THR A 1 206 ? -26.328 7.140 -29.558 1.00 55.94 206 THR A C 1
ATOM 1591 O O . THR A 1 206 ? -26.885 6.422 -28.734 1.00 55.94 206 THR A O 1
ATOM 1594 N N . LYS A 1 207 ? -27.027 7.951 -30.366 1.00 53.22 207 LYS A N 1
ATOM 1595 C CA . LYS A 1 207 ? -28.499 8.063 -30.319 1.00 53.22 207 LYS A CA 1
ATOM 1596 C C . LYS A 1 207 ? -29.270 6.857 -30.866 1.00 53.22 207 LYS A C 1
ATOM 1598 O O . LYS A 1 207 ? -30.472 6.791 -30.650 1.00 53.22 207 LYS A O 1
ATOM 1603 N N . LYS A 1 208 ? -28.631 5.940 -31.599 1.00 51.34 208 LYS A N 1
ATOM 1604 C CA . LYS A 1 208 ? -29.285 4.709 -32.085 1.00 51.34 208 LYS A CA 1
ATOM 1605 C C . LYS A 1 208 ? -29.221 3.547 -31.087 1.00 51.34 208 LYS A C 1
ATOM 1607 O O . LYS A 1 208 ? -29.919 2.562 -31.298 1.00 51.34 208 LYS A O 1
ATOM 1612 N N . ASN A 1 209 ? -28.401 3.671 -30.041 1.00 50.00 209 ASN A N 1
ATOM 1613 C CA . ASN A 1 209 ? -28.137 2.618 -29.056 1.00 50.00 209 ASN A CA 1
ATOM 1614 C C . ASN A 1 209 ? -28.675 2.952 -27.645 1.00 50.00 209 ASN A C 1
ATOM 1616 O O . ASN A 1 209 ? -28.276 2.307 -26.678 1.00 50.00 209 ASN A O 1
ATOM 1620 N N . GLN A 1 210 ? -29.567 3.942 -27.534 1.00 43.03 210 GLN A N 1
ATOM 1621 C CA . GLN A 1 210 ? -30.448 4.179 -26.381 1.00 43.03 210 GLN A CA 1
ATOM 1622 C C . GLN A 1 210 ? -31.898 4.030 -26.831 1.00 43.03 210 GLN A C 1
ATOM 1624 O O . GLN A 1 210 ? -32.707 3.556 -26.006 1.00 43.03 210 GLN A O 1
#

Radius of gyration: 31.71 Å; chains: 1; bounding box: 69×78×77 Å